Protein AF-A0A6N2KER1-F1 (afdb_monomer_lite)

Secondary structure (DSSP, 8-state):
---HHHHHHHHHHHHHGGG-SS----------SS-EEEETTEEEEEE-SS-------TTS-SS-TTEEEEEE-TTS-EEEEE-SSS--EEEEES-STTSTTGGG---BTTTSPPPHHHHHHHHTT--SBHHHHHT-TTTSBS--HHHHHHHHHHTT--TTSBGGG--HHHHHHHHHHHHHHHHHHHHTTT-GGGS-TTSGGGGTT--SS-EEETTEEEEEEEETTEEEEEEE--

Radius of gyration: 19.75 Å; chains: 1; bounding box: 41×44×58 Å

Foldseek 3Di:
DPDCVVVVVQAPAVLVCLVWLADDHDHDDDFARWRWDDDPQFIKTKADPDDFDDPDDPPADPPHPQFPDWDADPVRDIDTGGDPPPPMDIDTHRDVCCDPPRVQFDAELAPGNDDLVRQLVLLLPFFFFQLVQQCPRNNYNDQDNQLSQQLCVQLQHFRRPRSSPDDSSSSVSSSVSSHVQVVQSSVNRVPVVSPPPLTCSVVQPVPDDQDDHPRFTWDWDADPNDIHTGGTDD

Structure (mmCIF, N/CA/C/O backbone):
data_AF-A0A6N2KER1-F1
#
_entry.id   AF-A0A6N2KER1-F1
#
loop_
_atom_site.group_PDB
_atom_site.id
_atom_site.type_symbol
_atom_site.label_atom_id
_atom_site.label_alt_id
_atom_site.label_comp_id
_atom_site.label_asym_id
_atom_site.label_entity_id
_atom_site.label_seq_id
_atom_site.pdbx_PDB_ins_code
_atom_site.Cartn_x
_atom_site.Cartn_y
_atom_site.Cartn_z
_atom_site.occupancy
_atom_site.B_iso_or_equiv
_atom_site.auth_seq_id
_atom_site.auth_comp_id
_atom_site.auth_asym_id
_atom_site.auth_atom_id
_atom_site.pdbx_PDB_model_num
ATOM 1 N N . MET A 1 1 ? -15.546 -6.253 -38.810 1.00 29.23 1 MET A N 1
ATOM 2 C CA . MET A 1 1 ? -14.815 -7.358 -38.153 1.00 29.23 1 MET A CA 1
ATOM 3 C C . MET A 1 1 ? -13.568 -6.758 -37.537 1.00 29.23 1 MET A C 1
ATOM 5 O O . MET A 1 1 ? -12.502 -6.786 -38.132 1.00 29.23 1 MET A O 1
ATOM 9 N N . GLU A 1 2 ? -13.752 -6.094 -36.401 1.00 28.06 2 GLU A N 1
ATOM 10 C CA . GLU A 1 2 ? -12.662 -5.500 -35.629 1.00 28.06 2 GLU A CA 1
ATOM 11 C C . GLU A 1 2 ? -11.900 -6.643 -34.961 1.00 28.06 2 GLU A C 1
ATOM 13 O O . GLU A 1 2 ? -12.484 -7.515 -34.316 1.00 28.06 2 GLU A O 1
ATOM 18 N N . SER A 1 3 ? -10.610 -6.719 -35.261 1.00 28.12 3 SER A N 1
ATOM 19 C CA . SER A 1 3 ? -9.774 -7.879 -35.007 1.00 28.12 3 SER A CA 1
ATOM 20 C C . SER A 1 3 ? -9.573 -8.098 -33.508 1.00 28.12 3 SER A C 1
ATOM 22 O O . SER A 1 3 ? -9.348 -7.163 -32.743 1.00 28.12 3 SER A O 1
ATOM 24 N N . LEU A 1 4 ? -9.583 -9.370 -33.102 1.00 28.52 4 LEU A N 1
ATOM 25 C CA . LEU A 1 4 ? -9.190 -9.872 -31.778 1.00 28.52 4 LEU A CA 1
ATOM 26 C C . LEU A 1 4 ? -7.898 -9.237 -31.230 1.00 28.52 4 LEU A C 1
ATOM 28 O O . LEU A 1 4 ? -7.723 -9.189 -30.020 1.00 28.52 4 LEU A O 1
ATOM 32 N N . LEU A 1 5 ? -7.043 -8.690 -32.100 1.00 27.88 5 LEU A N 1
ATOM 33 C CA . LEU A 1 5 ? -5.874 -7.874 -31.777 1.00 27.88 5 LEU A 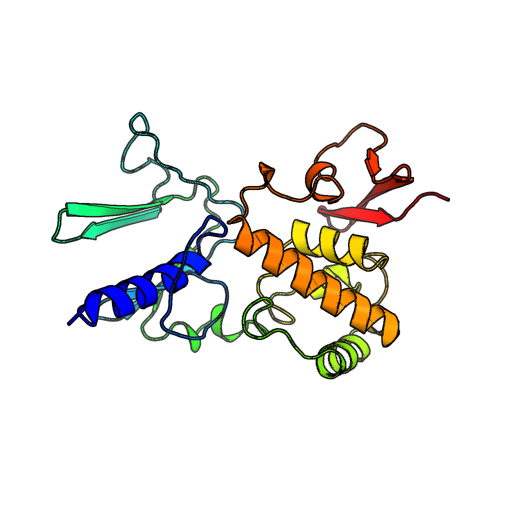CA 1
ATOM 34 C C . LEU A 1 5 ? -6.195 -6.603 -30.981 1.00 27.88 5 LEU A C 1
ATOM 36 O O . LEU A 1 5 ? -5.434 -6.311 -30.078 1.00 27.88 5 LEU A O 1
ATOM 40 N N . LEU A 1 6 ? -7.307 -5.898 -31.219 1.00 28.64 6 LEU A N 1
ATOM 41 C CA . LEU A 1 6 ? -7.716 -4.699 -30.458 1.00 28.64 6 LEU A CA 1
ATOM 42 C C . LEU A 1 6 ? -8.293 -5.047 -29.075 1.00 28.64 6 LEU A C 1
ATOM 44 O O . LEU A 1 6 ? -8.131 -4.295 -28.113 1.00 28.64 6 LEU A O 1
ATOM 48 N N . ILE A 1 7 ? -8.919 -6.222 -28.959 1.00 30.88 7 ILE A N 1
ATOM 49 C CA . ILE A 1 7 ? -9.412 -6.775 -27.690 1.00 30.88 7 ILE A CA 1
ATOM 50 C C . ILE A 1 7 ? -8.248 -7.348 -26.874 1.00 30.88 7 ILE A C 1
ATOM 52 O O . ILE A 1 7 ? -8.236 -7.155 -25.663 1.00 30.88 7 ILE A O 1
ATOM 56 N N . LEU A 1 8 ? -7.251 -7.958 -27.528 1.00 29.14 8 LEU A N 1
ATOM 57 C CA . LEU A 1 8 ? -5.976 -8.409 -26.953 1.00 29.14 8 LEU A CA 1
ATOM 58 C C . LEU A 1 8 ? -5.026 -7.254 -26.615 1.00 29.14 8 LEU A C 1
ATOM 60 O O . LEU A 1 8 ? -4.296 -7.375 -25.646 1.00 29.14 8 LEU A O 1
ATOM 64 N N . TRP A 1 9 ? -5.063 -6.132 -27.342 1.00 29.55 9 TRP A N 1
ATOM 65 C CA . TRP A 1 9 ? -4.283 -4.920 -27.042 1.00 29.55 9 TRP A CA 1
ATOM 66 C C . TRP A 1 9 ? -4.832 -4.183 -25.840 1.00 29.55 9 TRP A C 1
ATOM 68 O O . TRP A 1 9 ? -4.082 -3.823 -24.935 1.00 29.55 9 TRP A O 1
ATOM 78 N N . ARG A 1 10 ? -6.169 -4.063 -25.796 1.00 31.11 10 ARG A N 1
ATOM 79 C CA . ARG A 1 10 ? -6.867 -3.801 -24.554 1.00 31.11 10 ARG A CA 1
ATOM 80 C C . ARG A 1 10 ? -6.351 -4.820 -23.565 1.00 31.11 10 ARG A C 1
ATOM 82 O O . ARG A 1 10 ? -5.640 -4.396 -22.697 1.00 31.11 10 ARG A O 1
ATOM 89 N N . HIS A 1 11 ? -6.535 -6.119 -23.727 1.00 31.25 11 HIS A N 1
ATOM 90 C CA . HIS A 1 11 ? -6.067 -7.159 -22.807 1.00 31.25 11 HIS A CA 1
ATOM 91 C C . HIS A 1 11 ? -4.539 -7.381 -22.643 1.00 31.25 11 HIS A C 1
ATOM 93 O O . HIS A 1 11 ? -4.212 -8.392 -22.049 1.00 31.25 11 HIS A O 1
ATOM 99 N N . LEU A 1 12 ? -3.620 -6.496 -23.063 1.00 29.84 12 LEU A N 1
ATOM 100 C CA . LEU A 1 12 ? -2.200 -6.531 -22.648 1.00 29.84 12 LEU A CA 1
ATOM 101 C C . LEU A 1 12 ? -1.745 -5.304 -21.819 1.00 29.84 12 LEU A C 1
ATOM 103 O O . LEU A 1 12 ? -0.842 -5.418 -20.986 1.00 29.84 12 LEU A O 1
ATOM 107 N N . LEU A 1 13 ? -2.380 -4.138 -21.986 1.00 29.08 13 LEU A N 1
ATOM 108 C CA . LEU A 1 13 ? -2.013 -2.883 -21.309 1.00 29.08 13 LEU A CA 1
ATOM 109 C C . LEU A 1 13 ? -2.254 -2.836 -19.771 1.00 29.08 13 LEU A C 1
ATOM 111 O O . LEU A 1 13 ? -1.454 -2.255 -19.056 1.00 29.08 13 LEU A O 1
ATOM 115 N N . ALA A 1 14 ? -3.258 -3.509 -19.193 1.00 28.70 14 ALA A N 1
ATOM 116 C CA . ALA A 1 14 ? -3.512 -3.551 -17.733 1.00 28.70 14 ALA A CA 1
ATOM 117 C C . ALA A 1 14 ? -2.682 -4.601 -17.024 1.00 28.70 14 ALA A C 1
ATOM 119 O O . ALA A 1 14 ? -2.693 -4.653 -15.799 1.00 28.70 14 ALA A O 1
ATOM 120 N N . LYS A 1 15 ? -1.958 -5.426 -17.773 1.00 28.83 15 LYS A N 1
ATOM 121 C CA . LYS A 1 15 ? -0.913 -6.254 -17.191 1.00 28.83 15 LYS A CA 1
ATOM 122 C C . LYS A 1 15 ? 0.402 -5.507 -17.029 1.00 28.83 15 LYS A C 1
ATOM 124 O O . LYS A 1 15 ? 1.101 -5.732 -16.049 1.00 28.83 15 LYS A O 1
ATOM 129 N N . LEU A 1 16 ? 0.703 -4.588 -17.943 1.00 29.53 16 LEU A N 1
ATOM 130 C CA . LEU A 1 16 ? 1.802 -3.630 -17.793 1.00 29.53 16 LEU A CA 1
ATOM 131 C C . LEU A 1 16 ? 1.485 -2.539 -16.752 1.00 29.53 16 LEU A C 1
ATOM 133 O O . LEU A 1 16 ? 2.390 -2.041 -16.087 1.00 29.53 16 LEU A O 1
ATOM 137 N N . LEU A 1 17 ? 0.200 -2.266 -16.518 1.00 29.86 17 LEU A N 1
ATOM 138 C CA . LEU A 1 17 ? -0.308 -1.281 -15.556 1.00 29.86 17 LEU A CA 1
ATOM 139 C C . LEU A 1 17 ? -0.032 -1.598 -14.075 1.00 29.86 17 LEU A C 1
ATOM 141 O O . LEU A 1 17 ? -0.156 -0.721 -13.233 1.00 29.86 17 LEU A O 1
ATOM 145 N N . TYR A 1 18 ? 0.402 -2.809 -13.716 1.00 29.30 18 TYR A N 1
ATOM 146 C CA . TYR A 1 18 ? 0.751 -3.101 -12.317 1.00 29.30 18 TYR A CA 1
ATOM 147 C C . TYR A 1 18 ? 2.118 -2.493 -11.902 1.00 29.30 18 TYR A C 1
ATOM 149 O O . TYR A 1 18 ? 2.433 -2.356 -10.723 1.00 29.30 18 TYR A O 1
ATOM 157 N N . LEU A 1 19 ? 2.923 -2.038 -12.869 1.00 29.38 19 LEU A N 1
ATOM 158 C CA . LEU A 1 19 ? 4.104 -1.189 -12.632 1.00 29.38 19 LEU A CA 1
ATOM 159 C C . LEU A 1 19 ? 3.806 0.302 -12.557 1.00 29.38 19 LEU A C 1
ATOM 161 O O . LEU A 1 19 ? 4.651 1.084 -12.128 1.00 29.38 19 LEU A O 1
ATOM 165 N N . LEU A 1 20 ? 2.627 0.668 -13.032 1.00 28.38 20 LEU A N 1
ATOM 166 C CA . LEU A 1 20 ? 2.216 2.011 -13.355 1.00 28.38 20 LEU A CA 1
ATOM 167 C C . LEU A 1 20 ? 0.824 2.202 -12.751 1.00 28.38 20 LEU A C 1
ATOM 169 O O . LEU A 1 20 ? -0.200 2.218 -13.427 1.00 28.38 20 LEU A O 1
ATOM 173 N N . ILE A 1 21 ? 0.818 2.511 -11.458 1.00 28.59 21 ILE A N 1
ATOM 174 C CA . ILE A 1 21 ? 0.109 3.732 -11.085 1.00 28.59 21 ILE A CA 1
ATOM 175 C C . ILE A 1 21 ? 0.948 4.889 -11.713 1.00 28.59 21 ILE A C 1
ATOM 177 O O . ILE A 1 21 ? 1.872 5.354 -11.060 1.00 28.59 21 ILE A O 1
ATOM 181 N N . GLU A 1 22 ? 1.094 4.922 -13.054 1.00 28.02 22 GLU A N 1
ATOM 182 C CA . GLU A 1 22 ? 0.574 5.868 -14.066 1.00 28.02 22 GLU A CA 1
ATOM 183 C C . GLU A 1 22 ? 0.000 5.224 -15.351 1.00 28.02 22 GLU A C 1
ATOM 185 O O . GLU A 1 22 ? 0.681 4.966 -16.328 1.00 28.02 22 GLU A O 1
ATOM 190 N N . ARG A 1 23 ? -1.329 5.041 -15.315 1.00 24.77 23 ARG A N 1
ATOM 191 C CA . ARG A 1 23 ? -2.347 5.200 -16.378 1.00 24.77 23 ARG A CA 1
ATOM 192 C C . ARG A 1 23 ? -2.400 4.239 -17.603 1.00 24.77 23 ARG A C 1
ATOM 194 O O . ARG A 1 23 ? -1.581 4.263 -18.508 1.00 24.77 23 ARG A O 1
ATOM 201 N N . GLU A 1 24 ? -3.563 3.559 -17.652 1.00 25.75 24 GLU A N 1
ATOM 202 C CA . GLU A 1 24 ? -4.354 2.922 -18.741 1.00 25.75 24 GLU A CA 1
ATOM 203 C C . GLU A 1 24 ? -4.171 1.440 -19.219 1.00 25.75 24 GLU A C 1
ATOM 205 O O . GLU A 1 24 ? -3.091 0.888 -19.362 1.00 25.75 24 GLU A O 1
ATOM 210 N N . ARG A 1 25 ? -5.338 0.778 -19.418 1.00 28.16 25 ARG A N 1
ATOM 211 C CA . ARG A 1 25 ? -5.707 -0.671 -19.320 1.00 28.16 25 ARG A CA 1
ATOM 212 C C . ARG A 1 25 ? -5.536 -1.523 -20.594 1.00 28.16 25 ARG A C 1
ATOM 214 O O . ARG A 1 25 ? -5.600 -0.964 -21.678 1.00 28.16 25 ARG A O 1
ATOM 221 N N . THR A 1 26 ? -5.476 -2.875 -20.628 1.00 30.41 26 THR A N 1
ATOM 222 C CA . THR A 1 26 ? -6.206 -4.041 -19.990 1.00 30.41 26 THR A CA 1
ATOM 223 C C . THR A 1 26 ? -5.392 -5.408 -19.953 1.00 30.41 26 THR A C 1
ATOM 225 O O . THR A 1 26 ? -4.404 -5.548 -20.629 1.00 30.41 26 THR A O 1
ATOM 228 N N . CYS A 1 27 ? -5.771 -6.386 -19.112 1.00 26.95 27 CYS A N 1
ATOM 229 C CA . CYS A 1 27 ? -5.618 -7.872 -18.999 1.00 26.95 27 CYS A CA 1
ATOM 230 C C . CYS A 1 27 ? -4.363 -8.808 -19.010 1.00 26.95 27 CYS A C 1
ATOM 232 O O . CYS A 1 27 ? -3.350 -8.621 -19.662 1.00 26.95 27 CYS A O 1
ATOM 234 N N . GLY A 1 28 ? -4.531 -9.933 -18.277 1.00 26.50 28 GLY A N 1
ATOM 235 C CA . GLY A 1 28 ? -4.140 -11.279 -18.718 1.00 26.50 28 GLY A CA 1
ATOM 236 C C . GLY A 1 28 ? -3.509 -12.274 -17.720 1.00 26.50 28 GLY A C 1
ATOM 237 O O . GLY A 1 28 ? -2.938 -13.239 -18.212 1.00 26.50 28 GLY A O 1
ATOM 238 N N . SER A 1 29 ? -3.468 -12.070 -16.392 1.00 30.28 29 SER A N 1
ATOM 239 C CA . SER A 1 29 ? -3.225 -13.117 -15.352 1.00 30.28 29 SER A CA 1
ATOM 240 C C . SER A 1 29 ? -3.276 -12.525 -13.942 1.00 30.28 29 SER A C 1
ATOM 242 O O . SER A 1 29 ? -2.604 -11.538 -13.657 1.00 30.28 29 SER A O 1
ATOM 244 N N . ASN A 1 30 ? -4.059 -13.175 -13.084 1.00 32.06 30 ASN A N 1
ATOM 245 C CA . ASN A 1 30 ? -4.306 -12.838 -11.686 1.00 32.06 30 ASN A CA 1
ATOM 246 C C . ASN A 1 30 ? -3.114 -13.216 -10.799 1.00 32.06 30 ASN A C 1
ATOM 248 O O . ASN A 1 30 ? -3.028 -14.360 -10.359 1.00 32.06 30 ASN A O 1
ATOM 252 N N . SER A 1 31 ? -2.198 -12.286 -10.539 1.00 32.78 31 SER A N 1
ATOM 253 C CA . SER A 1 31 ? -1.228 -12.458 -9.451 1.00 32.78 31 SER A CA 1
ATOM 254 C C . SER A 1 31 ? -0.578 -11.128 -9.070 1.00 32.78 31 SER A C 1
ATOM 256 O O . SER A 1 31 ? 0.128 -10.580 -9.911 1.00 32.78 31 SER A O 1
ATOM 258 N N . THR A 1 32 ? -0.818 -10.695 -7.820 1.00 35.44 32 THR A N 1
ATOM 259 C CA . THR A 1 32 ? 0.011 -9.919 -6.850 1.00 35.44 32 THR A CA 1
ATOM 260 C C . THR A 1 32 ? 0.955 -8.794 -7.328 1.00 35.44 32 THR A C 1
ATOM 262 O O . THR A 1 32 ? 1.498 -8.858 -8.424 1.00 35.44 32 THR A O 1
ATOM 265 N N . PRO A 1 33 ? 1.291 -7.799 -6.475 1.00 46.47 33 PRO A N 1
ATOM 266 C CA . PRO A 1 33 ? 1.731 -6.465 -6.894 1.00 46.47 33 PRO A CA 1
ATOM 267 C C . PRO A 1 33 ? 3.192 -6.312 -7.344 1.00 46.47 33 PRO A C 1
ATOM 269 O O . PRO A 1 33 ? 3.908 -5.391 -6.936 1.00 46.47 33 PRO A O 1
ATOM 272 N N . HIS A 1 34 ? 3.660 -7.206 -8.208 1.00 46.00 34 HIS A N 1
ATOM 273 C CA . HIS A 1 34 ? 4.960 -7.117 -8.847 1.00 46.00 34 HIS A CA 1
ATOM 274 C C . HIS A 1 34 ? 4.806 -7.252 -10.361 1.00 46.00 34 HIS A C 1
ATOM 276 O O . HIS A 1 34 ? 4.232 -8.235 -10.835 1.00 46.00 34 HIS A O 1
ATOM 282 N N . PRO A 1 35 ? 5.345 -6.316 -11.152 1.00 51.47 35 PRO A N 1
ATOM 283 C CA . PRO A 1 35 ? 5.401 -6.512 -12.593 1.00 51.47 35 PRO A CA 1
ATOM 284 C C . PRO A 1 35 ? 6.127 -7.781 -12.987 1.00 51.47 35 PRO A C 1
ATOM 286 O O . PRO A 1 35 ? 7.235 -8.074 -12.519 1.00 51.47 35 PRO A O 1
ATOM 289 N N . SER A 1 36 ? 5.528 -8.477 -13.941 1.00 43.62 36 SER A N 1
ATOM 290 C CA . SER A 1 36 ? 6.144 -9.614 -14.591 1.00 43.62 36 SER A CA 1
ATOM 291 C C . SER A 1 36 ? 6.009 -9.513 -16.108 1.00 43.62 36 SER A C 1
ATOM 293 O O . SER A 1 36 ? 4.959 -9.146 -16.633 1.00 43.62 36 SER A O 1
ATOM 295 N N . LEU A 1 37 ? 7.091 -9.830 -16.816 1.00 45.81 37 LEU A N 1
ATOM 296 C CA . LEU A 1 37 ? 7.131 -9.978 -18.270 1.00 45.81 37 LEU A CA 1
ATOM 297 C C . LEU A 1 37 ? 7.303 -11.461 -18.597 1.00 45.81 37 LEU A C 1
ATOM 299 O O . LEU A 1 37 ? 8.134 -12.133 -17.989 1.00 45.81 37 LEU A O 1
ATOM 303 N N . ARG A 1 38 ? 6.537 -11.978 -19.558 1.00 35.00 38 ARG A N 1
ATOM 304 C CA . ARG A 1 38 ? 6.656 -13.367 -20.020 1.00 35.00 38 ARG A CA 1
ATOM 305 C C . ARG A 1 38 ? 7.482 -13.423 -21.300 1.00 35.00 38 ARG A C 1
ATOM 307 O O . ARG A 1 38 ? 7.132 -12.779 -22.282 1.00 35.00 38 ARG A O 1
ATOM 314 N N . PHE A 1 39 ? 8.516 -14.249 -21.296 1.00 42.59 39 PHE A N 1
ATOM 315 C CA . PHE A 1 39 ? 9.318 -14.621 -22.456 1.00 42.59 39 PHE A CA 1
ATOM 316 C C . PHE A 1 39 ? 8.990 -16.058 -22.884 1.00 42.59 39 PHE A C 1
ATOM 318 O O . PHE A 1 39 ? 8.376 -16.823 -22.135 1.00 42.59 39 PHE A O 1
ATOM 325 N N . SER A 1 40 ? 9.418 -16.448 -24.087 1.00 29.48 40 SER A N 1
ATOM 326 C CA . SER A 1 40 ? 9.230 -17.808 -24.618 1.00 29.48 40 SER A CA 1
ATOM 327 C C . SER A 1 40 ? 9.835 -18.900 -23.722 1.00 29.48 40 SER A C 1
ATOM 329 O O . SER A 1 40 ? 9.357 -20.031 -23.744 1.00 29.48 40 SER A O 1
ATOM 331 N N . SER A 1 41 ? 10.832 -18.557 -22.900 1.00 33.38 41 SER A N 1
ATOM 332 C CA . SER A 1 41 ? 11.574 -19.470 -22.024 1.00 33.38 41 SER A CA 1
ATOM 333 C C . SER A 1 41 ? 11.394 -19.222 -20.516 1.00 33.38 41 SER A C 1
ATOM 335 O O . SER A 1 41 ? 12.103 -19.839 -19.726 1.00 33.38 41 SER A O 1
ATOM 337 N N . GLY A 1 42 ? 10.502 -18.320 -20.081 1.00 31.56 42 GLY A N 1
ATOM 338 C CA . GLY A 1 42 ? 10.292 -18.039 -18.649 1.00 31.56 42 GLY A CA 1
ATOM 339 C C . GLY A 1 42 ? 9.683 -16.667 -18.353 1.00 31.56 42 GLY A C 1
ATOM 340 O O . GLY A 1 42 ? 9.247 -15.966 -19.261 1.00 31.56 42 GLY A O 1
ATOM 341 N N . TRP A 1 43 ? 9.654 -16.262 -17.083 1.00 34.22 43 TRP A N 1
ATOM 342 C CA . TRP A 1 43 ? 9.140 -14.963 -16.639 1.00 34.22 43 TRP A CA 1
ATOM 343 C C . TRP A 1 43 ? 10.236 -14.105 -16.011 1.00 34.22 43 TRP A C 1
ATOM 345 O O . TRP A 1 43 ? 11.003 -14.562 -15.168 1.00 34.22 43 TRP A O 1
ATOM 355 N N . LEU A 1 44 ? 10.274 -12.826 -16.356 1.00 38.53 44 LEU A N 1
ATOM 356 C CA . LEU A 1 44 ? 11.046 -11.821 -15.641 1.00 38.53 44 LEU A CA 1
ATOM 357 C C . LEU A 1 44 ? 10.139 -11.124 -14.637 1.00 38.53 44 LEU A C 1
ATOM 359 O O . LEU A 1 44 ? 9.086 -10.633 -15.022 1.00 38.53 44 LEU A O 1
ATOM 363 N N . VAL A 1 45 ? 10.561 -11.025 -13.383 1.00 44.94 45 VAL A N 1
ATOM 364 C CA . VAL A 1 45 ? 9.855 -10.266 -12.346 1.00 44.94 45 VAL A CA 1
ATOM 365 C C . VAL A 1 45 ? 10.737 -9.151 -11.818 1.00 44.94 45 VAL A C 1
ATOM 367 O O . VAL A 1 45 ? 11.910 -9.372 -11.490 1.00 44.94 45 VAL A O 1
ATOM 370 N N . LEU A 1 46 ? 10.155 -7.957 -11.708 1.00 45.91 46 LEU A N 1
ATOM 371 C CA . LEU A 1 46 ? 10.813 -6.787 -11.138 1.00 45.91 46 LEU A CA 1
ATOM 372 C C . LEU A 1 46 ? 10.243 -6.529 -9.740 1.00 45.91 46 LEU A C 1
ATOM 374 O O . LEU A 1 46 ? 9.051 -6.302 -9.559 1.00 45.91 46 LEU A O 1
ATOM 378 N N . TYR A 1 47 ? 11.114 -6.556 -8.737 1.00 47.84 47 TYR A N 1
ATOM 379 C CA . TYR A 1 47 ? 10.777 -6.240 -7.353 1.00 47.84 47 TYR A CA 1
ATOM 380 C C . TYR A 1 47 ? 11.204 -4.816 -7.044 1.00 47.84 47 TYR A C 1
ATOM 382 O O . TYR A 1 47 ? 12.390 -4.503 -7.150 1.00 47.84 47 TYR A O 1
ATOM 390 N N . ILE A 1 48 ? 10.269 -3.979 -6.601 1.00 47.66 48 ILE A N 1
ATOM 391 C CA . ILE A 1 48 ? 10.520 -2.575 -6.265 1.00 47.66 48 ILE A CA 1
ATOM 392 C C . ILE A 1 48 ? 10.253 -2.378 -4.777 1.00 47.66 48 ILE A C 1
ATOM 394 O O . ILE A 1 48 ? 9.175 -2.691 -4.285 1.00 47.66 48 ILE A O 1
ATOM 398 N N . SER A 1 49 ? 11.239 -1.867 -4.041 1.00 36.38 49 SER A N 1
ATOM 399 C CA . SER A 1 49 ? 11.122 -1.644 -2.592 1.00 36.38 49 SER A CA 1
ATOM 400 C C . SER A 1 49 ? 10.991 -0.165 -2.201 1.00 36.38 49 SER A C 1
ATOM 402 O O . SER A 1 49 ? 10.715 0.125 -1.035 1.00 36.38 49 SER A O 1
ATOM 404 N N . ARG A 1 50 ? 11.167 0.773 -3.151 1.00 35.41 50 ARG A N 1
ATOM 405 C CA . ARG A 1 50 ? 10.920 2.228 -3.041 1.00 35.41 50 ARG A CA 1
ATOM 406 C C . ARG A 1 50 ? 11.008 2.897 -4.422 1.00 35.41 50 ARG A C 1
ATOM 408 O O . ARG A 1 50 ? 11.733 2.381 -5.261 1.00 35.41 50 ARG A O 1
ATOM 415 N N . GLU A 1 51 ? 10.287 4.016 -4.578 1.00 33.81 51 GLU A N 1
ATOM 416 C CA . GLU A 1 51 ? 10.139 4.895 -5.763 1.00 33.81 51 GLU A CA 1
ATOM 417 C C . GLU A 1 51 ? 11.128 4.692 -6.910 1.00 33.81 51 GLU A C 1
ATOM 419 O O . GLU A 1 51 ? 12.348 4.763 -6.733 1.00 33.81 51 GLU A O 1
ATOM 424 N N . LEU A 1 52 ? 10.556 4.539 -8.103 1.00 35.94 52 LEU A N 1
ATOM 425 C CA . LEU A 1 52 ? 11.275 4.327 -9.342 1.00 35.94 52 LEU A CA 1
ATOM 426 C C . LEU A 1 52 ? 10.487 4.999 -10.474 1.00 35.94 52 LEU A C 1
ATOM 428 O O . LEU A 1 52 ? 9.641 4.389 -11.111 1.00 35.94 52 LEU A O 1
ATOM 432 N N . LEU A 1 53 ? 10.729 6.298 -10.652 1.00 36.09 53 LEU A N 1
ATOM 433 C CA . LEU A 1 53 ? 10.256 7.077 -11.795 1.00 36.09 53 LEU A CA 1
ATOM 434 C C . LEU A 1 53 ? 11.340 7.049 -12.871 1.00 36.09 53 LEU A C 1
ATOM 436 O O . LEU A 1 53 ? 12.482 7.444 -12.616 1.00 36.09 53 LEU A O 1
ATOM 440 N N . SER A 1 54 ? 10.970 6.625 -14.073 1.00 36.56 54 SER A N 1
ATOM 441 C CA . SER A 1 54 ? 11.727 6.940 -15.279 1.00 36.56 54 SER A CA 1
ATOM 442 C C . SER A 1 54 ? 10.738 7.200 -16.409 1.00 36.56 54 SER A C 1
ATOM 444 O O . SER A 1 54 ? 10.523 6.355 -17.267 1.00 36.56 54 SER A O 1
ATOM 446 N N . ALA A 1 55 ? 10.126 8.385 -16.391 1.00 43.22 55 ALA A N 1
ATOM 447 C CA . ALA A 1 55 ? 9.760 9.026 -17.643 1.00 43.22 55 ALA A CA 1
ATOM 448 C C . ALA A 1 55 ? 11.078 9.334 -18.367 1.00 43.22 55 ALA A C 1
ATOM 450 O O . ALA A 1 55 ? 11.994 9.896 -17.762 1.00 43.22 55 ALA A O 1
ATOM 451 N N . VAL A 1 56 ? 11.218 8.870 -19.603 1.00 44.25 56 VAL A N 1
ATOM 452 C CA . VAL A 1 56 ? 12.356 9.222 -20.454 1.00 44.25 56 VAL A CA 1
ATOM 453 C C . VAL A 1 56 ? 11.972 10.527 -21.124 1.00 44.25 56 VAL A C 1
ATOM 455 O O . VAL A 1 56 ? 11.011 10.551 -21.889 1.00 44.25 56 VAL A O 1
ATOM 458 N N . ASN A 1 57 ? 12.663 11.618 -20.810 1.00 53.19 57 ASN A N 1
ATOM 459 C CA . ASN A 1 57 ? 12.588 12.795 -21.666 1.00 53.19 57 ASN A CA 1
ATOM 460 C C . ASN A 1 57 ? 13.486 12.547 -22.882 1.00 53.19 57 ASN A C 1
ATOM 462 O O . ASN A 1 57 ? 14.533 11.921 -22.740 1.00 53.19 57 ASN A O 1
ATOM 466 N N . ASP A 1 58 ? 13.143 13.093 -24.050 1.00 56.12 58 ASP A N 1
ATOM 467 C CA . ASP A 1 58 ? 13.956 12.945 -25.274 1.00 56.12 58 ASP A CA 1
ATOM 468 C C . ASP A 1 58 ? 15.412 13.432 -25.105 1.00 56.12 58 ASP A C 1
ATOM 470 O O . ASP A 1 58 ? 16.299 13.067 -25.872 1.00 56.12 58 ASP A O 1
ATOM 474 N N . SER A 1 59 ? 15.670 14.268 -24.095 1.00 61.34 59 SER A N 1
ATOM 475 C CA . SER A 1 59 ? 16.997 14.775 -23.737 1.00 61.34 59 SER A CA 1
ATOM 476 C C . SER A 1 59 ? 17.781 13.894 -22.757 1.00 61.34 59 SER A C 1
ATOM 478 O O . SER A 1 59 ? 18.930 14.214 -22.447 1.00 61.34 59 SER A O 1
ATOM 480 N N . ASP A 1 60 ? 17.165 12.854 -22.197 1.00 69.69 60 ASP A N 1
ATOM 481 C CA . ASP A 1 60 ? 17.801 11.996 -21.203 1.00 69.69 60 ASP A CA 1
ATOM 482 C C . ASP A 1 60 ? 18.738 10.976 -21.865 1.00 69.69 60 ASP A C 1
ATOM 484 O O . ASP A 1 60 ? 18.473 10.437 -22.936 1.00 69.69 60 ASP A O 1
ATOM 488 N N . GLU A 1 61 ? 19.857 10.687 -21.197 1.00 77.44 61 GLU A N 1
ATOM 489 C CA . GLU A 1 61 ? 20.789 9.634 -21.609 1.00 77.44 61 GLU A CA 1
ATOM 490 C C . GLU A 1 61 ? 20.055 8.284 -21.701 1.00 77.44 61 GLU A C 1
ATOM 492 O O . GLU A 1 61 ? 19.488 7.812 -20.705 1.00 77.44 61 GLU A O 1
ATOM 497 N N . TRP A 1 62 ? 20.087 7.657 -22.883 1.00 79.25 62 TRP A N 1
ATOM 498 C CA . TRP A 1 62 ? 19.384 6.408 -23.164 1.00 79.25 62 TRP A CA 1
ATOM 499 C C . TRP A 1 62 ? 20.313 5.315 -23.735 1.00 79.25 62 TRP A C 1
ATOM 501 O O . TRP A 1 62 ? 20.983 5.555 -24.740 1.00 79.25 62 TRP A O 1
ATOM 511 N N . PRO A 1 63 ? 20.344 4.109 -23.129 1.00 80.94 63 PRO A N 1
ATOM 512 C CA . PRO A 1 63 ? 19.726 3.761 -21.850 1.00 80.94 63 PRO A CA 1
ATOM 513 C C . PRO A 1 63 ? 20.363 4.532 -20.687 1.00 80.94 63 PRO A C 1
ATOM 515 O O . PRO A 1 63 ? 21.563 4.785 -20.673 1.00 80.94 63 PRO A O 1
ATOM 518 N N . SER A 1 64 ? 19.571 4.854 -19.662 1.00 82.75 64 SER A N 1
ATOM 519 C CA . SER A 1 64 ? 20.087 5.549 -18.478 1.00 82.75 64 SER A CA 1
ATOM 520 C C . SER A 1 64 ? 21.255 4.794 -17.834 1.00 82.75 64 SER A C 1
ATOM 522 O O . SER A 1 64 ? 21.169 3.581 -17.634 1.00 82.75 64 SER A O 1
ATOM 524 N N . LYS A 1 65 ? 22.273 5.509 -17.333 1.00 84.19 65 LYS A N 1
ATOM 525 C CA . LYS A 1 65 ? 23.329 4.939 -16.465 1.00 84.19 65 LYS A CA 1
ATOM 526 C C . LYS A 1 65 ? 22.804 4.210 -15.219 1.00 84.19 65 LYS A C 1
ATOM 528 O O . LYS A 1 65 ? 23.527 3.460 -14.562 1.00 84.19 65 LYS A O 1
ATOM 533 N N . TYR A 1 66 ? 21.544 4.448 -14.853 1.00 81.38 66 TYR A N 1
ATOM 534 C CA . TYR A 1 66 ? 20.872 3.763 -13.753 1.00 81.38 66 TYR A CA 1
ATOM 535 C C . TYR A 1 66 ? 20.113 2.508 -14.182 1.00 81.38 66 TYR A C 1
ATOM 537 O O . TYR A 1 66 ? 19.578 1.824 -13.304 1.00 81.38 66 TYR A O 1
ATOM 545 N N . SER A 1 67 ? 20.106 2.164 -15.472 1.00 82.44 67 SER A N 1
ATOM 546 C CA . SER A 1 67 ? 19.507 0.933 -15.981 1.00 82.44 67 SER A CA 1
ATOM 547 C C . SER A 1 67 ? 20.036 -0.290 -15.227 1.00 82.44 67 SER A C 1
ATOM 549 O O . SER A 1 67 ? 21.193 -0.363 -14.790 1.00 82.44 67 SER A O 1
ATOM 551 N N . LYS A 1 68 ? 19.121 -1.210 -14.952 1.00 78.12 68 LYS A N 1
ATOM 552 C CA . LYS A 1 68 ? 19.363 -2.501 -14.300 1.00 78.12 68 LYS A CA 1
ATOM 553 C C . LYS A 1 68 ? 18.912 -3.653 -15.181 1.00 78.12 68 LYS A C 1
ATOM 555 O O . LYS A 1 68 ? 19.417 -4.757 -15.025 1.00 78.12 68 LYS A O 1
ATOM 560 N N . PHE A 1 69 ? 17.973 -3.388 -16.080 1.00 76.12 69 PHE A N 1
ATOM 561 C CA . PHE A 1 69 ? 17.512 -4.314 -17.092 1.00 76.12 69 PHE A CA 1
ATOM 562 C C . PHE A 1 69 ? 17.131 -3.506 -18.328 1.00 76.12 69 PHE A C 1
ATOM 564 O O . PHE A 1 69 ? 16.408 -2.521 -18.209 1.00 76.12 69 PHE A O 1
ATOM 571 N N . PHE A 1 70 ? 17.633 -3.915 -19.484 1.00 80.38 70 PHE A N 1
ATOM 572 C CA . PHE A 1 70 ? 17.351 -3.295 -20.768 1.00 80.38 70 PHE A CA 1
ATOM 573 C C . PHE A 1 70 ? 17.063 -4.398 -21.780 1.00 80.38 70 PHE A C 1
ATOM 575 O O . PHE A 1 70 ? 17.783 -5.397 -21.818 1.00 80.38 70 PHE A O 1
ATOM 582 N N . VAL A 1 71 ? 16.016 -4.214 -22.573 1.00 74.62 71 VAL A N 1
ATOM 583 C CA . VAL A 1 71 ? 15.648 -5.090 -23.683 1.00 74.62 71 VAL A CA 1
ATOM 584 C C . VAL A 1 71 ? 15.256 -4.223 -24.868 1.00 74.62 71 VAL A C 1
ATOM 586 O O . VAL A 1 71 ? 14.527 -3.248 -24.713 1.00 74.62 71 VAL A O 1
ATOM 589 N N . GLN A 1 72 ? 15.714 -4.628 -26.044 1.00 78.00 72 GLN A N 1
ATOM 590 C CA . GLN A 1 72 ? 15.232 -4.146 -27.328 1.00 78.00 72 GLN A CA 1
ATOM 591 C C . GLN A 1 72 ? 14.417 -5.274 -27.969 1.00 78.00 72 GLN A C 1
ATOM 593 O O . GLN A 1 72 ? 14.829 -6.435 -27.928 1.00 78.00 72 GLN A O 1
ATOM 598 N N . LEU A 1 73 ? 13.242 -4.939 -28.486 1.00 75.50 73 LEU A N 1
ATOM 599 C CA . LEU A 1 73 ? 12.349 -5.845 -29.196 1.00 75.50 73 LEU A CA 1
ATOM 600 C C . LEU A 1 73 ? 12.677 -5.849 -30.694 1.00 75.50 73 LEU A C 1
ATOM 602 O O . LEU A 1 73 ? 13.324 -4.937 -31.208 1.00 75.50 73 LEU A O 1
ATOM 606 N N . ASP A 1 74 ? 12.199 -6.870 -31.403 1.00 71.44 74 ASP A N 1
ATOM 607 C CA . ASP A 1 74 ? 12.497 -7.072 -32.828 1.00 71.44 74 ASP A CA 1
ATOM 608 C C . ASP A 1 74 ? 11.947 -5.954 -33.736 1.00 71.44 74 ASP A C 1
ATOM 610 O O . ASP A 1 74 ? 12.451 -5.744 -34.838 1.00 71.44 74 ASP A O 1
ATOM 614 N N . ASP A 1 75 ? 10.925 -5.221 -33.283 1.00 72.56 75 ASP A N 1
ATOM 615 C CA . ASP A 1 75 ? 10.346 -4.058 -33.969 1.00 72.56 75 ASP A CA 1
ATOM 616 C C . ASP A 1 75 ? 11.073 -2.736 -33.654 1.00 72.56 75 ASP A C 1
ATOM 618 O O . ASP A 1 75 ? 10.659 -1.671 -34.115 1.00 72.56 75 ASP A O 1
ATOM 622 N N . GLY A 1 76 ? 12.169 -2.802 -32.893 1.00 70.38 76 GLY A N 1
ATOM 623 C CA . GLY A 1 76 ? 12.969 -1.653 -32.482 1.00 70.38 76 GLY A CA 1
ATOM 624 C C . GLY A 1 76 ? 12.455 -0.947 -31.227 1.00 70.38 76 GLY A C 1
ATOM 625 O O . GLY A 1 76 ? 13.061 0.042 -30.817 1.00 70.38 76 GLY A O 1
ATOM 626 N N . LEU A 1 77 ? 11.378 -1.427 -30.592 1.00 70.31 77 LEU A N 1
ATOM 627 C CA . LEU A 1 77 ? 10.915 -0.868 -29.323 1.00 70.31 77 LEU A CA 1
ATOM 628 C C . LEU A 1 77 ? 11.882 -1.227 -28.189 1.00 70.31 77 LEU A C 1
ATOM 630 O O . LEU A 1 77 ? 12.289 -2.376 -28.032 1.00 70.31 77 LEU A O 1
ATOM 634 N N . GLU A 1 78 ? 12.216 -0.251 -27.352 1.00 74.56 78 GLU A N 1
ATOM 635 C CA . GLU A 1 78 ? 13.184 -0.418 -26.270 1.00 74.56 78 GLU A CA 1
ATOM 636 C C . GLU A 1 78 ? 12.534 -0.225 -24.899 1.00 74.56 78 GLU A C 1
ATOM 638 O O . GLU A 1 78 ? 11.740 0.688 -24.678 1.00 74.56 78 GLU A O 1
ATOM 643 N N . LEU A 1 79 ? 12.900 -1.084 -23.950 1.00 72.06 79 LEU A N 1
ATOM 644 C CA . LEU A 1 79 ? 12.438 -1.055 -22.569 1.00 72.06 79 LEU A CA 1
ATOM 645 C C . LEU A 1 79 ? 13.643 -1.046 -21.633 1.00 72.06 79 LEU A C 1
ATOM 647 O O . LEU A 1 79 ? 14.522 -1.901 -21.721 1.00 72.06 79 LEU A O 1
ATOM 651 N N . SER A 1 80 ? 13.654 -0.113 -20.682 1.00 74.25 80 SER A N 1
ATOM 652 C CA . SER A 1 80 ? 14.692 -0.006 -19.657 1.00 74.25 80 SER A CA 1
ATOM 653 C C . SER A 1 80 ? 14.063 0.127 -18.275 1.00 74.25 80 SER A C 1
ATOM 655 O O . SER A 1 80 ? 13.288 1.043 -18.019 1.00 74.25 80 SER A O 1
ATOM 657 N N . PHE A 1 81 ? 14.427 -0.765 -17.360 1.00 72.75 81 PHE A N 1
ATOM 658 C CA . PHE A 1 81 ? 14.118 -0.653 -15.940 1.00 72.75 81 PHE A CA 1
ATOM 659 C C . PHE A 1 81 ? 15.310 -0.021 -15.221 1.00 72.75 81 PHE A C 1
ATOM 661 O O . PHE A 1 81 ? 16.410 -0.585 -15.201 1.00 72.75 81 PHE A O 1
ATOM 668 N N . THR A 1 82 ? 15.111 1.153 -14.624 1.00 70.81 82 THR A N 1
ATOM 669 C CA . THR A 1 82 ? 16.188 1.963 -14.042 1.00 70.81 82 THR A CA 1
ATOM 670 C C . THR A 1 82 ? 16.054 2.039 -12.531 1.00 70.81 82 THR A C 1
ATOM 672 O O . THR A 1 82 ? 15.018 2.402 -12.021 1.00 70.81 82 THR A O 1
ATOM 675 N N . ASP A 1 83 ? 17.105 1.754 -11.767 1.00 72.31 83 ASP A N 1
ATOM 676 C CA . ASP A 1 83 ? 17.064 1.915 -10.309 1.00 72.31 83 ASP A CA 1
ATOM 677 C C . ASP A 1 83 ? 18.266 2.724 -9.829 1.00 72.31 83 ASP A C 1
ATOM 679 O O . ASP A 1 83 ? 19.390 2.217 -9.716 1.00 72.31 83 ASP A O 1
ATOM 683 N N . LYS A 1 84 ? 18.005 3.999 -9.526 1.00 71.56 84 LYS A N 1
ATOM 684 C CA . LYS A 1 84 ? 18.989 4.936 -8.968 1.00 71.56 84 LYS A CA 1
ATOM 685 C C . LYS A 1 84 ? 19.454 4.519 -7.572 1.00 71.56 84 LYS A C 1
ATOM 687 O O . LYS A 1 84 ? 20.616 4.729 -7.230 1.00 71.56 84 LYS A O 1
ATOM 692 N N . ARG A 1 85 ? 18.564 3.940 -6.760 1.00 70.44 85 ARG A N 1
ATOM 693 C CA . ARG A 1 85 ? 18.807 3.650 -5.335 1.00 70.44 85 ARG A CA 1
ATOM 694 C C . ARG A 1 85 ? 19.317 2.232 -5.088 1.00 70.44 85 ARG A C 1
ATOM 696 O O . ARG A 1 85 ? 19.794 1.958 -3.990 1.00 70.44 85 ARG A O 1
ATOM 703 N N . ARG A 1 86 ? 19.276 1.371 -6.108 1.00 73.31 86 ARG A N 1
ATOM 704 C CA . ARG A 1 86 ? 19.768 -0.020 -6.098 1.00 73.31 86 ARG A CA 1
ATOM 705 C C . ARG A 1 86 ? 19.096 -0.883 -5.023 1.00 73.31 86 ARG A C 1
ATOM 707 O O . ARG A 1 86 ? 19.742 -1.739 -4.421 1.00 73.31 86 ARG A O 1
ATOM 714 N N . PHE A 1 87 ? 17.811 -0.649 -4.771 1.00 69.00 87 PHE A N 1
ATOM 715 C CA . PHE A 1 87 ? 17.005 -1.457 -3.854 1.00 69.00 87 PHE A CA 1
ATOM 716 C C . PHE A 1 87 ? 16.045 -2.418 -4.562 1.00 69.00 87 PHE A C 1
ATOM 718 O O . PHE A 1 87 ? 15.448 -3.280 -3.908 1.00 69.00 87 PHE A O 1
ATOM 725 N N . ALA A 1 88 ? 15.874 -2.267 -5.870 1.00 66.94 88 ALA A N 1
ATOM 726 C CA . ALA A 1 88 ? 15.118 -3.180 -6.694 1.00 66.94 88 ALA A CA 1
ATOM 727 C C . ALA A 1 88 ? 15.889 -4.483 -6.921 1.00 66.94 88 ALA A C 1
ATOM 729 O O . ALA A 1 88 ? 17.124 -4.521 -6.927 1.00 66.94 88 ALA A O 1
ATOM 730 N N . LYS A 1 89 ? 15.147 -5.569 -7.132 1.00 69.69 89 LYS A N 1
ATOM 731 C CA . LYS A 1 89 ? 15.704 -6.860 -7.549 1.00 69.69 89 LYS A CA 1
ATOM 732 C C . LYS A 1 89 ? 15.050 -7.268 -8.857 1.00 69.69 89 LYS A C 1
ATOM 734 O O . LYS A 1 89 ? 13.831 -7.271 -8.958 1.00 69.69 89 LYS A O 1
ATOM 739 N N . VAL A 1 90 ? 15.861 -7.655 -9.829 1.00 71.44 90 VAL A N 1
ATOM 740 C CA . VAL A 1 90 ? 15.403 -8.223 -11.099 1.00 71.44 90 VAL A CA 1
ATOM 741 C C . VAL A 1 90 ? 15.687 -9.719 -11.051 1.00 71.44 90 VAL A C 1
ATOM 743 O O . VAL A 1 90 ? 16.813 -10.112 -10.739 1.00 71.44 90 VAL A O 1
ATOM 746 N N . ARG A 1 91 ? 14.675 -10.560 -11.280 1.00 71.00 91 ARG A N 1
ATOM 747 C CA . ARG A 1 91 ? 14.823 -12.024 -11.267 1.00 71.00 91 ARG A CA 1
ATOM 748 C C . ARG A 1 91 ? 14.172 -12.633 -12.498 1.00 71.00 91 ARG A C 1
ATOM 750 O O . ARG A 1 91 ? 13.069 -12.242 -12.858 1.00 71.00 91 ARG A O 1
ATOM 757 N N . LEU A 1 92 ? 14.835 -13.622 -13.085 1.00 76.00 92 LEU A N 1
ATOM 758 C CA . LEU A 1 92 ? 14.260 -14.497 -14.100 1.00 76.00 92 LEU A CA 1
ATOM 759 C C . LEU A 1 92 ? 13.853 -15.807 -13.416 1.00 76.00 92 LEU A C 1
ATOM 761 O O . LEU A 1 92 ? 14.689 -16.446 -12.778 1.00 76.00 92 LEU A O 1
ATOM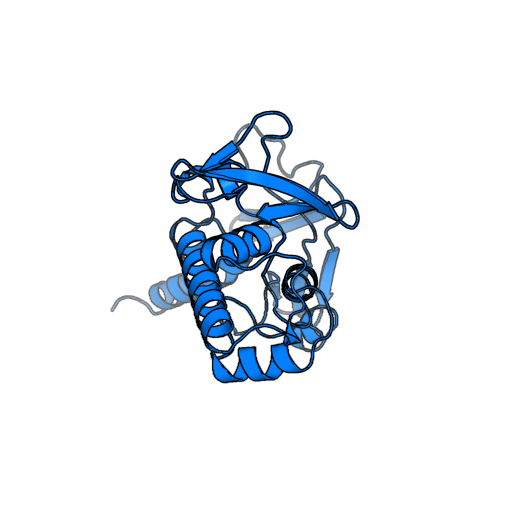 765 N N . LEU A 1 93 ? 12.574 -16.159 -13.485 1.00 71.12 93 LEU A N 1
ATOM 766 C CA . LEU A 1 93 ? 11.969 -17.311 -12.818 1.00 71.12 93 LEU A CA 1
ATOM 767 C C . LEU A 1 93 ? 11.046 -18.036 -13.805 1.00 71.12 93 LEU A C 1
ATOM 769 O O . LEU A 1 93 ? 10.349 -17.401 -14.587 1.00 71.12 93 LEU A O 1
ATOM 773 N N . GLU A 1 94 ? 11.007 -19.365 -13.767 1.00 73.56 94 GLU A N 1
ATOM 774 C CA . GLU A 1 94 ? 10.111 -20.149 -14.637 1.00 73.56 94 GLU A CA 1
ATOM 775 C C . GLU A 1 94 ? 8.638 -20.022 -14.236 1.00 73.56 94 GLU A C 1
ATOM 777 O O . GLU A 1 94 ? 7.761 -19.968 -15.091 1.00 73.56 94 GLU A O 1
ATOM 782 N N . ASP A 1 95 ? 8.378 -19.933 -12.933 1.00 76.00 95 ASP A N 1
ATOM 783 C CA . ASP A 1 95 ? 7.061 -19.684 -12.362 1.00 76.00 95 ASP A CA 1
ATOM 784 C C . ASP A 1 95 ? 7.216 -18.746 -11.159 1.00 76.00 95 ASP A C 1
ATOM 786 O O . ASP A 1 95 ? 7.615 -19.180 -10.076 1.00 76.00 95 ASP A O 1
ATOM 790 N N . PRO A 1 96 ? 6.976 -17.439 -11.333 1.00 72.19 96 PRO A N 1
ATOM 791 C CA . PRO A 1 96 ? 7.136 -16.492 -10.245 1.00 72.19 96 PRO A CA 1
ATOM 792 C C . PRO A 1 96 ? 6.093 -16.640 -9.145 1.00 72.19 96 PRO A C 1
ATOM 794 O O . PRO A 1 96 ? 6.417 -16.377 -7.991 1.00 72.19 96 PRO A O 1
ATOM 797 N N . ALA A 1 97 ? 4.869 -17.061 -9.479 1.00 74.12 97 ALA A N 1
ATOM 798 C CA . ALA A 1 97 ? 3.766 -17.125 -8.524 1.00 74.12 97 ALA A CA 1
ATOM 799 C C . ALA A 1 97 ? 4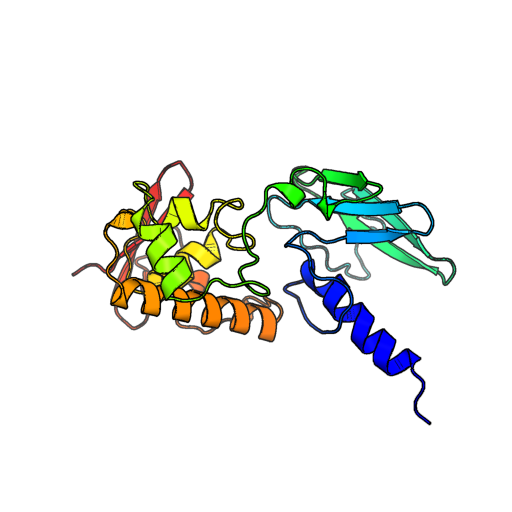.027 -18.156 -7.416 1.00 74.12 97 ALA A C 1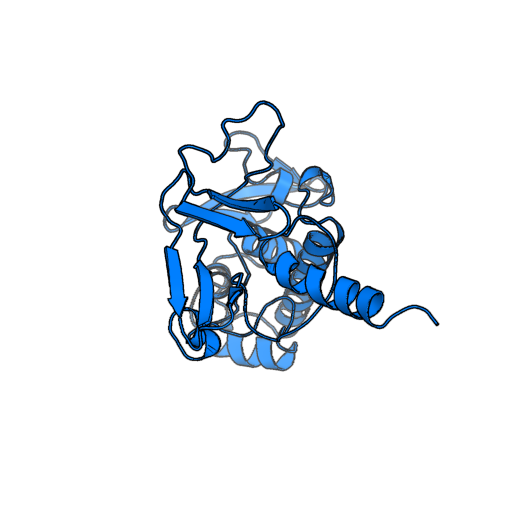
ATOM 801 O O . ALA A 1 97 ? 3.656 -17.943 -6.264 1.00 74.12 97 ALA A O 1
ATOM 802 N N . SER A 1 98 ? 4.732 -19.244 -7.742 1.00 76.94 98 SER A N 1
ATOM 803 C CA . SER A 1 98 ? 5.111 -20.286 -6.780 1.00 76.94 98 SER A CA 1
ATOM 804 C C . SER A 1 98 ? 6.419 -20.021 -6.029 1.00 76.94 98 SER A C 1
ATOM 806 O O . SER A 1 98 ? 6.844 -20.866 -5.234 1.00 76.94 98 SER A O 1
ATOM 808 N N . LYS A 1 99 ? 7.089 -18.882 -6.260 1.00 75.00 99 LYS A N 1
ATOM 809 C CA . LYS A 1 99 ? 8.410 -18.595 -5.680 1.00 75.00 99 LYS A CA 1
ATOM 810 C C . LYS A 1 99 ? 8.416 -17.329 -4.817 1.00 75.00 99 LYS A C 1
ATOM 812 O O . LYS A 1 99 ? 7.820 -16.316 -5.188 1.00 75.00 99 LYS A O 1
ATOM 817 N N . PRO A 1 100 ? 9.184 -17.319 -3.710 1.00 74.56 100 PRO A N 1
ATOM 818 C CA . PRO A 1 100 ? 9.348 -16.115 -2.915 1.00 74.56 100 PRO A CA 1
ATOM 819 C C . PRO A 1 100 ? 10.034 -14.967 -3.679 1.00 74.56 100 PRO A C 1
ATOM 821 O O . PRO A 1 100 ? 10.983 -15.189 -4.448 1.00 74.56 100 PRO A O 1
ATOM 824 N N . PRO A 1 101 ? 9.658 -13.710 -3.387 1.00 73.25 101 PRO A N 1
ATOM 825 C CA . PRO A 1 101 ? 8.676 -13.318 -2.374 1.00 73.25 101 PRO A CA 1
ATOM 826 C C . PRO A 1 101 ? 7.213 -13.307 -2.852 1.00 73.25 101 PRO A C 1
ATOM 828 O O . PRO A 1 101 ? 6.351 -13.110 -2.010 1.00 73.25 101 PRO A O 1
ATOM 831 N N . ILE A 1 102 ? 6.902 -13.532 -4.140 1.00 75.69 102 ILE A N 1
ATOM 832 C CA . ILE A 1 102 ? 5.508 -13.484 -4.633 1.00 75.69 102 ILE A CA 1
ATOM 833 C C . ILE A 1 102 ? 4.620 -14.501 -3.913 1.00 75.69 102 ILE A C 1
ATOM 835 O O . ILE A 1 102 ? 3.536 -14.154 -3.455 1.00 75.69 102 ILE A O 1
ATOM 839 N N . SER A 1 103 ? 5.099 -15.734 -3.760 1.00 80.06 103 SER A N 1
ATOM 840 C CA . SER A 1 103 ? 4.337 -16.802 -3.103 1.00 80.06 103 SER A CA 1
ATOM 841 C C . SER A 1 103 ? 4.030 -16.544 -1.620 1.00 80.06 103 SER A C 1
ATOM 843 O O . SER A 1 103 ? 3.274 -17.298 -1.019 1.00 80.06 103 SER A O 1
ATOM 845 N N . GLU A 1 104 ? 4.668 -15.544 -1.004 1.00 83.56 104 GLU A N 1
ATOM 846 C CA . GLU A 1 104 ? 4.502 -15.181 0.412 1.00 83.56 104 GLU A CA 1
ATOM 847 C C . GLU A 1 104 ? 3.577 -13.969 0.602 1.00 83.56 104 GLU A C 1
ATOM 849 O O . GLU A 1 104 ? 3.362 -13.523 1.732 1.00 83.56 104 GLU A O 1
ATOM 854 N N . LEU A 1 105 ? 3.056 -13.406 -0.490 1.00 82.38 105 LEU A N 1
ATOM 855 C CA . LEU A 1 105 ? 2.188 -12.240 -0.447 1.00 82.38 105 LEU A CA 1
ATOM 856 C C . LEU A 1 105 ? 0.781 -12.621 0.008 1.00 82.38 105 LEU A C 1
ATOM 858 O O . LEU A 1 105 ? 0.242 -13.669 -0.343 1.00 82.38 105 LEU A O 1
ATOM 862 N N . GLY A 1 106 ? 0.191 -11.723 0.789 1.00 85.50 106 GLY A N 1
ATOM 863 C CA . GLY A 1 106 ? -1.223 -11.758 1.114 1.00 85.50 106 GLY A CA 1
ATOM 864 C C . GLY A 1 106 ? -2.083 -11.283 -0.061 1.00 85.50 106 GLY A C 1
ATOM 865 O O . GLY A 1 106 ? -1.545 -10.840 -1.085 1.00 85.50 106 GLY A O 1
ATOM 866 N N . PRO A 1 107 ? -3.417 -11.313 0.111 1.00 87.19 107 PRO A N 1
ATOM 867 C CA . PRO A 1 107 ? -4.361 -10.851 -0.899 1.00 87.19 107 PRO A CA 1
ATOM 868 C C . PRO A 1 107 ? -4.012 -9.450 -1.403 1.00 87.19 107 PRO A C 1
ATOM 870 O O . PRO A 1 107 ? -3.616 -8.565 -0.635 1.00 87.19 107 PRO A O 1
ATOM 873 N N . ASP A 1 108 ? -4.154 -9.271 -2.708 1.00 86.69 108 ASP A N 1
ATOM 874 C CA . ASP A 1 108 ? -3.940 -8.006 -3.394 1.00 86.69 108 ASP A CA 1
ATOM 875 C C . ASP A 1 108 ? -5.001 -6.963 -3.008 1.00 86.69 108 ASP A C 1
ATOM 877 O O . ASP A 1 108 ? -6.200 -7.208 -3.135 1.00 86.69 108 ASP A O 1
ATOM 881 N N . ALA A 1 109 ? -4.578 -5.778 -2.560 1.00 83.31 109 ALA A N 1
ATOM 882 C CA . ALA A 1 109 ? -5.500 -4.748 -2.075 1.00 83.31 109 ALA A CA 1
ATOM 883 C C . ALA A 1 109 ? -6.434 -4.157 -3.152 1.00 83.31 109 ALA A C 1
ATOM 885 O O . ALA A 1 109 ? -7.428 -3.522 -2.796 1.00 83.31 109 ALA A O 1
ATOM 886 N N . LEU A 1 110 ? -6.125 -4.337 -4.441 1.00 83.38 110 LEU A N 1
ATOM 887 C CA . LEU A 1 110 ? -6.955 -3.891 -5.561 1.00 83.38 110 LEU A CA 1
ATOM 888 C C . LEU A 1 110 ? -7.779 -5.047 -6.140 1.00 83.38 110 LEU A C 1
ATOM 890 O O . LEU A 1 110 ? -8.976 -4.895 -6.379 1.00 83.38 110 LEU A O 1
ATOM 894 N N . LEU A 1 111 ? -7.133 -6.183 -6.403 1.00 80.69 111 LEU A N 1
ATOM 895 C CA . LEU A 1 111 ? -7.720 -7.289 -7.165 1.00 80.69 111 LEU A CA 1
ATOM 896 C C . LEU A 1 111 ? -8.416 -8.332 -6.287 1.00 80.69 111 LEU A C 1
ATOM 898 O O . LEU A 1 111 ? -9.354 -8.984 -6.742 1.00 80.69 111 LEU A O 1
ATOM 902 N N . GLU A 1 112 ? -7.963 -8.495 -5.048 1.00 89.56 112 GLU A N 1
ATOM 903 C CA . GLU A 1 112 ? -8.358 -9.588 -4.153 1.00 89.56 112 GLU A CA 1
ATOM 904 C C . GLU A 1 112 ? -8.694 -9.059 -2.754 1.00 89.56 112 GLU A C 1
ATOM 906 O O . GLU A 1 112 ? -8.467 -9.726 -1.743 1.00 89.56 112 GLU A O 1
ATOM 911 N N . LEU A 1 113 ? -9.222 -7.833 -2.680 1.00 89.50 113 LEU A N 1
ATOM 912 C CA . LEU A 1 113 ? -9.529 -7.196 -1.407 1.00 89.50 113 LEU A CA 1
ATOM 913 C C . LEU A 1 113 ? -10.515 -8.060 -0.605 1.00 89.50 113 LEU A C 1
ATOM 915 O O . LEU A 1 113 ? -11.628 -8.334 -1.056 1.00 89.50 113 LEU A O 1
ATOM 919 N N . MET A 1 114 ? -10.092 -8.459 0.598 1.00 95.06 114 MET A N 1
ATOM 920 C CA . MET A 1 114 ? -10.908 -9.223 1.545 1.00 95.06 114 MET A CA 1
ATOM 921 C C . MET A 1 114 ? -12.250 -8.538 1.797 1.00 95.06 114 MET A C 1
ATOM 923 O O . MET A 1 114 ? -12.304 -7.318 1.945 1.00 95.06 114 MET A O 1
ATOM 927 N N . THR A 1 115 ? -13.313 -9.322 1.965 1.00 97.81 115 THR A N 1
ATOM 928 C CA . THR A 1 115 ? -14.602 -8.798 2.433 1.00 97.81 115 THR A CA 1
ATOM 929 C C . THR A 1 115 ? -14.474 -8.177 3.828 1.00 97.81 115 THR A C 1
ATOM 931 O O . THR A 1 115 ? -13.545 -8.462 4.587 1.00 97.81 115 THR A O 1
ATOM 934 N N . VAL A 1 116 ? -15.446 -7.346 4.216 1.00 97.88 116 VAL A N 1
ATOM 935 C CA . VAL A 1 116 ? -15.468 -6.718 5.550 1.00 97.88 116 VAL A CA 1
ATOM 936 C C . VAL A 1 116 ? -15.389 -7.757 6.675 1.00 97.88 116 VAL A C 1
ATOM 938 O O . VAL A 1 116 ? -14.673 -7.541 7.654 1.00 97.88 116 VAL A O 1
ATOM 941 N N . ASP A 1 117 ? -16.089 -8.885 6.538 1.00 97.94 117 ASP A N 1
ATOM 942 C CA . ASP A 1 117 ? -16.112 -9.936 7.559 1.00 97.94 117 ASP A CA 1
ATOM 943 C C . ASP A 1 117 ? -14.793 -10.717 7.622 1.00 97.94 117 ASP A C 1
ATOM 945 O O . ASP A 1 117 ? -14.290 -10.981 8.717 1.00 97.94 117 ASP A O 1
ATOM 949 N N . GLU A 1 118 ? -14.176 -11.015 6.476 1.00 98.00 118 GLU A N 1
ATOM 950 C CA . GLU A 1 118 ? -12.845 -11.635 6.414 1.00 98.00 118 GLU A CA 1
ATOM 951 C C . GLU A 1 118 ? -11.766 -10.717 6.991 1.00 98.00 118 GLU A C 1
ATOM 953 O O . GLU A 1 118 ? -10.927 -11.163 7.784 1.00 98.00 118 GLU A O 1
ATOM 958 N N . LEU A 1 119 ? -11.814 -9.424 6.651 1.00 97.88 119 LEU A N 1
ATOM 959 C CA . LEU A 1 119 ? -10.902 -8.424 7.190 1.00 97.88 119 LEU A CA 1
ATOM 960 C C . LEU A 1 119 ? -11.071 -8.326 8.708 1.00 97.88 119 LEU A C 1
ATOM 962 O O . LEU A 1 119 ? -10.085 -8.422 9.436 1.00 97.88 119 LEU A O 1
ATOM 966 N N . HIS A 1 120 ? -12.303 -8.208 9.208 1.00 98.31 120 HIS A N 1
ATOM 967 C CA . HIS A 1 120 ? -12.567 -8.119 10.645 1.00 98.31 120 HIS A CA 1
ATOM 968 C C . HIS A 1 120 ? -12.110 -9.377 11.392 1.00 98.31 120 HIS A C 1
ATOM 970 O O . HIS A 1 120 ? -11.390 -9.289 12.394 1.00 98.31 120 HIS A O 1
ATOM 976 N N . GLY A 1 121 ? -12.442 -10.557 10.863 1.00 98.12 121 GLY A N 1
ATOM 977 C CA . GLY A 1 121 ? -11.997 -11.838 11.406 1.00 98.12 121 GLY A CA 1
ATOM 978 C C . GLY A 1 121 ? -10.472 -11.959 11.447 1.00 98.12 121 GLY A C 1
ATOM 979 O O . GLY A 1 121 ? -9.919 -12.473 12.422 1.00 98.12 121 GLY A O 1
ATOM 980 N N . SER A 1 122 ? -9.774 -11.433 10.441 1.00 97.44 122 SER A N 1
ATOM 981 C CA . SER A 1 122 ? -8.310 -11.451 10.372 1.00 97.44 122 SER A CA 1
ATOM 982 C C . SER A 1 122 ? -7.662 -10.432 11.316 1.00 97.44 122 SER A C 1
ATOM 984 O O . SER A 1 122 ? -6.705 -10.775 12.015 1.00 97.44 122 SER A O 1
ATOM 986 N N . LEU A 1 123 ? -8.207 -9.213 11.411 1.00 97.69 123 LEU A N 1
ATOM 987 C CA . LEU A 1 123 ? -7.741 -8.160 12.324 1.00 97.69 123 LEU A CA 1
ATOM 988 C C . LEU A 1 123 ? -7.896 -8.567 13.795 1.00 97.69 123 LEU A C 1
ATOM 990 O O . LEU A 1 123 ? -6.973 -8.356 14.585 1.00 97.69 123 LEU A O 1
ATOM 994 N N . SER A 1 124 ? -9.004 -9.229 14.152 1.00 96.75 124 SER A N 1
ATOM 995 C CA . SER A 1 124 ? -9.301 -9.669 15.529 1.00 96.75 124 SER A CA 1
ATOM 996 C C . SER A 1 124 ? -8.224 -10.584 16.140 1.00 96.75 124 SER A C 1
ATOM 998 O O . SER A 1 124 ? -8.064 -10.646 17.358 1.00 96.75 124 SER A O 1
ATOM 1000 N N . LYS A 1 125 ? -7.421 -11.251 15.301 1.00 97.06 125 LYS A N 1
ATOM 1001 C CA . LYS A 1 125 ? -6.350 -12.175 15.713 1.00 97.06 125 LYS A CA 1
ATOM 1002 C C . LYS A 1 125 ? -4.986 -11.495 15.874 1.00 97.06 125 LYS A C 1
ATOM 1004 O O . LYS A 1 125 ? -4.031 -12.133 16.318 1.00 97.06 125 LYS A O 1
ATOM 1009 N N . LYS A 1 126 ? -4.850 -10.220 15.496 1.00 97.19 126 LYS A N 1
ATOM 1010 C CA . LYS A 1 126 ? -3.558 -9.523 15.406 1.00 97.19 126 LYS A CA 1
ATOM 1011 C C . LYS A 1 126 ? -3.391 -8.529 16.560 1.00 97.19 126 LYS A C 1
ATOM 1013 O O . LYS A 1 126 ? -4.127 -7.553 16.693 1.00 97.19 126 LYS A O 1
ATOM 1018 N N . LYS A 1 127 ? -2.378 -8.751 17.402 1.00 97.00 127 LYS A N 1
ATOM 1019 C CA . LYS A 1 127 ? -2.040 -7.901 18.566 1.00 97.00 127 LYS A CA 1
ATOM 1020 C C . LYS A 1 127 ? -0.931 -6.888 18.260 1.00 97.00 127 LYS A C 1
ATOM 1022 O O . LYS A 1 127 ? -0.074 -6.624 19.095 1.00 97.00 127 LYS A O 1
ATOM 1027 N N . ILE A 1 128 ? -0.925 -6.355 17.043 1.00 96.25 128 ILE A N 1
ATOM 1028 C CA . ILE A 1 128 ? 0.040 -5.347 16.592 1.00 96.25 128 ILE A CA 1
ATOM 1029 C C . ILE A 1 128 ? -0.690 -4.079 16.150 1.00 96.25 128 ILE A C 1
ATOM 1031 O O . ILE A 1 128 ? -1.900 -4.103 15.924 1.00 96.25 128 ILE A O 1
ATOM 1035 N N . ALA A 1 129 ? 0.045 -2.973 16.040 1.00 96.25 129 ALA A N 1
ATOM 1036 C CA . ALA A 1 129 ? -0.486 -1.707 15.547 1.00 96.25 129 ALA A CA 1
ATOM 1037 C C . ALA A 1 129 ? -1.041 -1.852 14.119 1.00 96.25 129 ALA A C 1
ATOM 1039 O O . ALA A 1 129 ? -0.386 -2.440 13.254 1.00 96.25 129 ALA A O 1
ATOM 1040 N N . ILE A 1 130 ? -2.215 -1.276 13.857 1.00 96.81 130 ILE A N 1
ATOM 1041 C CA . ILE A 1 130 ? -2.916 -1.403 12.575 1.00 96.81 130 ILE A CA 1
ATOM 1042 C C . ILE A 1 130 ? -2.074 -0.906 11.399 1.00 96.81 130 ILE A C 1
ATOM 1044 O O . ILE A 1 130 ? -2.010 -1.580 10.375 1.00 96.81 130 ILE A O 1
ATOM 1048 N N . LYS A 1 131 ? -1.338 0.205 11.549 1.00 93.62 131 LYS A N 1
ATOM 1049 C CA . LYS A 1 131 ? -0.459 0.688 10.473 1.00 93.62 131 LYS A CA 1
ATOM 1050 C C . LYS A 1 131 ? 0.671 -0.293 10.171 1.00 93.62 131 LYS A C 1
ATOM 1052 O O . LYS A 1 131 ? 1.035 -0.457 9.014 1.00 93.62 131 LYS A O 1
ATOM 1057 N N . ALA A 1 132 ? 1.241 -0.931 11.192 1.00 93.06 132 ALA A N 1
ATOM 1058 C CA . ALA A 1 132 ? 2.294 -1.920 10.982 1.00 93.06 132 ALA A CA 1
ATOM 1059 C C . ALA A 1 132 ? 1.755 -3.141 10.226 1.00 93.06 132 ALA A C 1
ATOM 1061 O O . ALA A 1 132 ? 2.416 -3.617 9.310 1.00 93.06 132 ALA A O 1
ATOM 1062 N N . LEU A 1 133 ? 0.540 -3.584 10.564 1.00 96.06 133 LEU A N 1
ATOM 1063 C CA . LEU A 1 133 ? -0.131 -4.693 9.892 1.00 96.06 133 LEU A CA 1
ATOM 1064 C C . LEU A 1 133 ? -0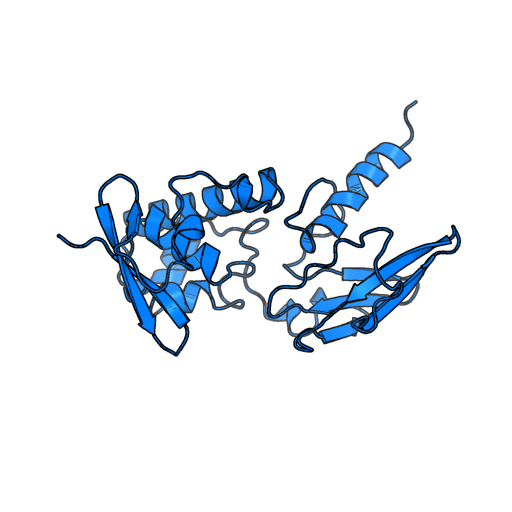.490 -4.372 8.433 1.00 96.06 133 LEU A C 1
ATOM 1066 O O . LEU A 1 133 ? -0.273 -5.203 7.566 1.00 96.06 133 LEU A O 1
ATOM 1070 N N . LEU A 1 134 ? -0.981 -3.164 8.142 1.00 92.88 134 LEU A N 1
ATOM 1071 C CA . LEU A 1 134 ? -1.284 -2.742 6.766 1.00 92.88 134 LEU A CA 1
ATOM 1072 C C . LEU A 1 134 ? -0.036 -2.639 5.873 1.00 92.88 134 LEU A C 1
ATOM 1074 O O . LEU A 1 134 ? -0.158 -2.674 4.657 1.00 92.88 134 LEU A O 1
ATOM 1078 N N . LEU A 1 135 ? 1.157 -2.491 6.454 1.00 85.94 135 LEU A N 1
ATOM 1079 C CA . LEU A 1 135 ? 2.422 -2.466 5.708 1.00 85.94 135 LEU A CA 1
ATOM 1080 C C . LEU A 1 135 ? 3.034 -3.859 5.515 1.00 85.94 135 LEU A C 1
ATOM 1082 O O . LEU A 1 135 ? 4.019 -3.992 4.781 1.00 85.94 135 LEU A O 1
ATOM 1086 N N . ASP A 1 136 ? 2.486 -4.874 6.180 1.00 89.06 136 ASP A N 1
ATOM 1087 C CA . ASP A 1 136 ? 2.909 -6.261 6.053 1.00 89.06 136 ASP A CA 1
ATOM 1088 C C . ASP A 1 136 ? 2.348 -6.855 4.756 1.00 89.06 136 ASP A C 1
ATOM 1090 O O . ASP A 1 136 ? 1.159 -7.153 4.649 1.00 89.06 136 ASP A O 1
ATOM 1094 N N . GLN A 1 137 ? 3.232 -7.052 3.776 1.00 84.69 137 GLN A N 1
ATOM 1095 C CA . GLN A 1 137 ? 2.855 -7.554 2.454 1.00 84.69 137 GLN A CA 1
ATOM 1096 C C . GLN A 1 137 ? 2.326 -8.996 2.484 1.00 84.69 137 GLN A C 1
ATOM 1098 O O . GLN A 1 137 ? 1.667 -9.402 1.532 1.00 84.69 137 GLN A O 1
ATOM 1103 N N . SER A 1 138 ? 2.578 -9.757 3.558 1.00 88.88 138 SER A N 1
ATOM 1104 C CA . SER A 1 138 ? 1.994 -11.093 3.757 1.00 88.88 138 SER A CA 1
ATOM 1105 C C . SER A 1 138 ? 0.556 -11.044 4.287 1.00 88.88 138 SER A C 1
ATOM 1107 O O . SER A 1 138 ? -0.186 -12.016 4.171 1.00 88.88 138 SER A O 1
ATOM 1109 N N . PHE A 1 139 ? 0.142 -9.915 4.875 1.00 93.88 139 PHE A N 1
ATOM 1110 C CA . PHE A 1 139 ? -1.226 -9.702 5.344 1.00 93.88 139 PHE A CA 1
ATOM 1111 C C . PHE A 1 139 ? -2.113 -9.123 4.244 1.00 93.88 139 PHE A C 1
ATOM 1113 O O . PHE A 1 139 ? -3.207 -9.624 4.000 1.00 93.88 139 PHE A O 1
ATOM 1120 N N . VAL A 1 140 ? -1.637 -8.065 3.592 1.00 86.56 140 VAL A N 1
ATOM 1121 C CA . VAL A 1 140 ? -2.280 -7.441 2.436 1.00 86.56 140 VAL A CA 1
ATOM 1122 C C . VAL A 1 140 ? -1.190 -6.825 1.573 1.00 86.56 140 VAL A C 1
ATOM 1124 O O . VAL A 1 140 ? -0.345 -6.069 2.061 1.00 86.56 140 VAL A O 1
ATOM 1127 N N . SER A 1 141 ? -1.172 -7.171 0.294 1.00 85.56 141 SER A N 1
ATOM 1128 C CA . SER A 1 141 ? -0.132 -6.708 -0.617 1.00 85.56 141 SER A CA 1
ATOM 1129 C C . SER A 1 141 ? -0.580 -5.444 -1.361 1.00 85.56 141 SER A C 1
ATOM 1131 O O . SER A 1 141 ? -1.765 -5.223 -1.607 1.00 85.56 141 SER A O 1
ATOM 1133 N N . GLY A 1 142 ? 0.371 -4.552 -1.656 1.00 78.75 142 GLY A N 1
ATOM 1134 C CA . GLY A 1 142 ? 0.120 -3.319 -2.418 1.00 78.75 142 GLY A CA 1
ATOM 1135 C C . GLY A 1 142 ? -0.130 -2.067 -1.569 1.00 78.75 142 GLY A C 1
ATOM 1136 O O . GLY A 1 142 ? -0.043 -0.951 -2.080 1.00 78.75 142 GLY A O 1
ATOM 1137 N N . ILE A 1 143 ? -0.341 -2.200 -0.255 1.00 83.50 143 ILE A N 1
ATOM 1138 C CA . ILE A 1 143 ? -0.456 -1.038 0.639 1.00 83.50 143 ILE A CA 1
ATOM 1139 C C . ILE A 1 143 ? 0.937 -0.543 1.057 1.00 83.50 143 ILE A C 1
ATOM 1141 O O . ILE A 1 143 ? 1.677 -1.190 1.802 1.00 83.50 143 ILE A O 1
ATOM 1145 N N . GLY A 1 144 ? 1.292 0.647 0.566 1.00 81.19 144 GLY A N 1
ATOM 1146 C CA . GLY A 1 144 ? 2.521 1.366 0.909 1.00 81.19 144 GLY A CA 1
ATOM 1147 C C . GLY A 1 144 ? 2.354 2.363 2.062 1.00 81.19 144 GLY A C 1
ATOM 1148 O O . GLY A 1 144 ? 1.272 2.561 2.605 1.00 8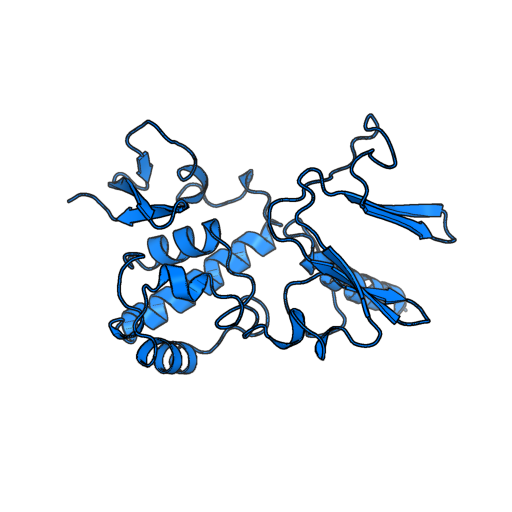1.19 144 GLY A O 1
ATOM 1149 N N . ASN A 1 145 ? 3.444 3.050 2.432 1.00 81.88 145 ASN A N 1
ATOM 1150 C CA . ASN A 1 145 ? 3.442 3.982 3.573 1.00 81.88 145 ASN A CA 1
ATOM 1151 C C . ASN A 1 145 ? 2.407 5.105 3.452 1.00 81.88 145 ASN A C 1
ATOM 1153 O O . ASN A 1 145 ? 1.765 5.421 4.449 1.00 81.88 145 ASN A O 1
ATOM 1157 N N . TRP A 1 146 ? 2.283 5.721 2.273 1.00 83.62 146 TRP A N 1
ATOM 1158 C CA . TRP A 1 146 ? 1.358 6.835 2.080 1.00 83.62 146 TRP A CA 1
ATOM 1159 C C . TRP A 1 146 ? -0.096 6.351 2.049 1.00 83.62 146 TRP A C 1
ATOM 1161 O O . TRP A 1 146 ? -0.925 6.965 2.705 1.00 83.62 146 TRP A O 1
ATOM 1171 N N . ILE A 1 147 ? -0.379 5.213 1.399 1.00 86.38 147 ILE A N 1
ATOM 1172 C CA . ILE A 1 147 ? -1.721 4.610 1.370 1.00 86.38 147 ILE A CA 1
ATOM 1173 C C . ILE A 1 147 ? -2.151 4.264 2.791 1.00 86.38 147 ILE A C 1
ATOM 1175 O O . ILE A 1 147 ? -3.237 4.643 3.203 1.00 86.38 147 ILE A O 1
ATOM 1179 N N . ALA A 1 148 ? -1.283 3.608 3.569 1.00 87.75 148 ALA A N 1
ATOM 1180 C CA . ALA A 1 148 ? -1.580 3.262 4.955 1.00 87.75 148 ALA A CA 1
ATOM 1181 C C . ALA A 1 148 ? -1.906 4.502 5.803 1.00 87.75 148 ALA A C 1
ATOM 1183 O O . ALA A 1 148 ? -2.829 4.464 6.608 1.00 87.75 148 ALA A O 1
ATOM 1184 N N . ASP A 1 149 ? -1.164 5.599 5.628 1.00 86.12 149 ASP A N 1
ATOM 1185 C CA . ASP A 1 149 ? -1.479 6.869 6.288 1.00 86.12 149 ASP A CA 1
ATOM 1186 C C . ASP A 1 149 ? -2.851 7.405 5.838 1.00 86.12 149 ASP A C 1
ATOM 1188 O O . ASP A 1 149 ? -3.685 7.733 6.685 1.00 86.12 149 ASP A O 1
ATOM 1192 N N . GLU A 1 150 ? -3.101 7.452 4.529 1.00 91.31 150 GLU A N 1
ATOM 1193 C CA . GLU A 1 150 ? -4.320 8.011 3.934 1.00 91.31 150 GLU A CA 1
ATOM 1194 C C . GLU A 1 150 ? -5.578 7.245 4.360 1.00 91.31 150 GLU A C 1
ATOM 1196 O O . GLU A 1 150 ? -6.532 7.837 4.865 1.00 91.31 150 GLU A O 1
ATOM 1201 N N . VAL A 1 151 ? -5.573 5.914 4.252 1.00 95.62 151 VAL A N 1
ATOM 1202 C CA . VAL A 1 151 ? -6.748 5.087 4.576 1.00 95.62 151 VAL A CA 1
ATOM 1203 C C . VAL A 1 151 ? -7.083 5.139 6.065 1.00 95.62 151 VAL A C 1
ATOM 1205 O O . VAL A 1 151 ? -8.257 5.168 6.430 1.00 95.62 151 VAL A O 1
ATOM 1208 N N . LEU A 1 152 ? -6.068 5.206 6.934 1.00 95.44 152 LEU A N 1
ATOM 1209 C CA . LEU A 1 152 ? -6.259 5.336 8.379 1.00 95.44 152 LEU A CA 1
ATOM 1210 C C . LEU A 1 152 ? -6.792 6.720 8.751 1.00 95.44 152 LEU A C 1
ATOM 1212 O O . LEU A 1 152 ? -7.671 6.825 9.609 1.00 95.44 152 LEU A O 1
ATOM 1216 N N . TYR A 1 153 ? -6.321 7.771 8.079 1.00 93.31 153 TYR A N 1
ATOM 1217 C CA . TYR A 1 153 ? -6.849 9.119 8.255 1.00 93.31 153 TYR A CA 1
ATOM 1218 C C . TYR A 1 153 ? -8.323 9.222 7.856 1.00 93.31 153 TYR A C 1
ATOM 1220 O O . TYR A 1 153 ? -9.138 9.726 8.641 1.00 93.31 153 TYR A O 1
ATOM 1228 N N . GLN A 1 154 ? -8.664 8.730 6.661 1.00 93.81 154 GLN A N 1
ATOM 1229 C CA . GLN A 1 154 ? -10.032 8.721 6.138 1.00 93.81 154 GLN A CA 1
ATOM 1230 C C . GLN A 1 154 ? -10.950 7.899 7.053 1.00 93.81 154 GLN A C 1
ATOM 1232 O O . GLN A 1 154 ? -12.045 8.335 7.401 1.00 93.81 154 GLN A O 1
ATOM 1237 N N . ALA A 1 155 ? -10.461 6.753 7.544 1.00 95.62 155 ALA A N 1
ATOM 1238 C CA . ALA A 1 155 ? -11.196 5.890 8.468 1.00 95.62 155 ALA A CA 1
ATOM 1239 C C . ALA A 1 155 ? -11.225 6.378 9.927 1.00 95.62 155 ALA A C 1
ATOM 1241 O O . ALA A 1 155 ? -11.877 5.748 10.758 1.00 95.62 155 ALA A O 1
ATOM 1242 N N . ARG A 1 156 ? -10.540 7.484 10.258 1.00 93.69 156 ARG A N 1
ATOM 1243 C CA . ARG A 1 156 ? -10.426 8.028 11.626 1.00 93.69 156 ARG A CA 1
ATOM 1244 C C . ARG A 1 156 ? -9.821 7.045 12.635 1.00 93.69 156 ARG A C 1
ATOM 1246 O O . ARG A 1 156 ? -10.168 7.074 13.814 1.00 93.69 156 ARG A O 1
ATOM 1253 N N . ILE A 1 157 ? -8.892 6.205 12.189 1.00 94.19 157 ILE A N 1
ATOM 1254 C CA . ILE A 1 157 ? -8.217 5.207 13.024 1.00 94.19 157 ILE A CA 1
ATOM 1255 C C . ILE A 1 157 ? -6.798 5.683 13.337 1.00 94.19 157 ILE A C 1
ATOM 1257 O O . ILE A 1 157 ? -6.019 6.019 12.446 1.00 94.19 157 ILE A O 1
ATOM 1261 N N . HIS A 1 158 ? -6.433 5.675 14.619 1.00 91.94 158 HIS A N 1
ATOM 1262 C CA . HIS A 1 158 ? -5.075 6.016 15.037 1.00 91.94 158 HIS A CA 1
ATOM 1263 C C . HIS A 1 158 ? -4.094 4.914 14.581 1.00 91.94 158 HIS A C 1
ATOM 1265 O O . HIS A 1 158 ? -4.353 3.738 14.838 1.00 91.94 158 HIS A O 1
ATOM 1271 N N . PRO A 1 159 ? -2.928 5.219 13.975 1.00 92.12 159 PRO A N 1
ATOM 1272 C CA . PRO A 1 159 ? -2.058 4.182 13.400 1.00 92.12 159 PRO A CA 1
ATOM 1273 C C . PRO A 1 159 ? -1.461 3.212 14.421 1.00 92.12 159 PRO A C 1
ATOM 1275 O O . PRO A 1 159 ? -1.125 2.083 14.065 1.00 92.12 159 PRO A O 1
ATOM 1278 N N . LEU A 1 160 ? -1.319 3.651 15.677 1.00 93.00 160 LEU A N 1
ATOM 1279 C CA . LEU A 1 160 ? -0.874 2.815 16.800 1.00 93.00 160 LEU A CA 1
ATOM 1280 C C . LEU A 1 160 ? -2.015 2.050 17.486 1.00 93.00 160 LEU A C 1
ATOM 1282 O O . LEU A 1 160 ? -1.754 1.324 18.442 1.00 93.00 160 LEU A O 1
ATOM 1286 N N . GLN A 1 161 ? -3.264 2.202 17.034 1.00 94.62 161 GLN A N 1
ATOM 1287 C CA . GLN A 1 161 ? -4.365 1.394 17.547 1.00 94.62 161 GLN A CA 1
ATOM 1288 C C . GLN A 1 161 ? -4.093 -0.079 17.244 1.00 94.62 161 GLN A C 1
ATOM 1290 O O . GLN A 1 161 ? -3.646 -0.431 16.150 1.00 94.62 161 GLN A O 1
ATOM 1295 N N . ILE A 1 162 ? -4.325 -0.942 18.229 1.00 97.62 162 ILE A N 1
ATOM 1296 C CA . ILE A 1 162 ? -4.122 -2.378 18.071 1.00 97.62 162 ILE A CA 1
ATOM 1297 C C . ILE A 1 162 ? -5.179 -2.921 17.106 1.00 97.62 162 ILE A C 1
ATOM 1299 O O . ILE A 1 162 ? -6.367 -2.679 17.290 1.00 97.62 162 ILE A O 1
ATOM 1303 N N . ALA A 1 163 ? -4.758 -3.669 16.084 1.00 97.50 163 ALA A N 1
ATOM 1304 C CA . ALA A 1 163 ? -5.651 -4.185 15.043 1.00 97.50 163 ALA A CA 1
ATOM 1305 C C . ALA A 1 163 ? -6.839 -4.977 15.620 1.00 97.50 163 ALA A C 1
ATOM 1307 O O . ALA A 1 163 ? -7.979 -4.766 15.218 1.00 97.50 163 ALA A O 1
ATOM 1308 N N . SER A 1 164 ? -6.583 -5.822 16.622 1.00 97.81 164 SER A N 1
ATOM 1309 C CA . SER A 1 164 ? -7.613 -6.618 17.302 1.00 97.81 164 SER A CA 1
ATOM 1310 C C . SER A 1 164 ? -8.586 -5.823 18.177 1.00 97.81 164 SER A C 1
ATOM 1312 O O . SER A 1 164 ? -9.596 -6.386 18.587 1.00 97.81 164 SER A O 1
ATOM 1314 N N . SER A 1 165 ? -8.330 -4.540 18.457 1.00 97.56 165 SER A N 1
ATOM 1315 C CA . SER A 1 165 ? -9.270 -3.687 19.198 1.00 97.56 165 SER A CA 1
ATOM 1316 C C . SER A 1 165 ? -10.220 -2.892 18.298 1.00 97.56 165 SER A C 1
ATOM 1318 O O . SER A 1 165 ? -11.037 -2.125 18.809 1.00 97.56 165 SER A O 1
ATOM 1320 N N . LEU A 1 166 ? -10.121 -3.031 16.971 1.00 97.56 166 LEU A N 1
ATOM 1321 C CA . LEU A 1 166 ? -11.028 -2.371 16.035 1.00 97.56 166 LEU A CA 1
ATOM 1322 C C . LEU A 1 166 ? -12.412 -3.023 16.066 1.00 97.56 166 LEU A C 1
ATOM 1324 O O . LEU A 1 166 ? -12.537 -4.240 15.934 1.00 97.56 166 LEU A O 1
ATOM 1328 N N . SER A 1 167 ? -13.458 -2.202 16.186 1.00 97.62 167 SER A N 1
ATOM 1329 C CA . SER A 1 167 ? -14.836 -2.678 16.056 1.00 97.62 167 SER A CA 1
ATOM 1330 C C . SER A 1 167 ? -15.145 -3.081 14.610 1.00 97.62 167 SER A C 1
ATOM 1332 O O . SER A 1 167 ? -14.405 -2.751 13.670 1.00 97.62 167 SER A O 1
ATOM 1334 N N . ARG A 1 168 ? -16.262 -3.784 14.405 1.00 97.50 168 ARG A N 1
ATOM 1335 C CA . ARG A 1 168 ? -16.714 -4.161 13.060 1.00 97.50 168 ARG A CA 1
ATOM 1336 C C . ARG A 1 168 ? -17.049 -2.931 12.213 1.00 97.50 168 ARG A C 1
ATOM 1338 O O . ARG A 1 168 ? -16.723 -2.901 11.032 1.00 97.50 168 ARG A O 1
ATOM 1345 N N . GLU A 1 169 ? -17.607 -1.887 12.817 1.00 97.81 169 GLU A N 1
ATOM 1346 C CA . GLU A 1 169 ? -17.945 -0.617 12.160 1.00 97.81 169 GLU A CA 1
ATOM 1347 C C . GLU A 1 169 ? -16.684 0.140 11.726 1.00 97.81 169 GLU A C 1
ATOM 1349 O O . GLU A 1 169 ? -16.587 0.607 10.587 1.00 97.81 169 GLU A O 1
ATOM 1354 N N . SER A 1 170 ? -15.677 0.214 12.604 1.00 97.50 170 SER A N 1
ATOM 1355 C CA . SER A 1 170 ? -14.370 0.781 12.256 1.00 97.50 170 SER A CA 1
ATOM 1356 C C . SER A 1 170 ? -13.682 -0.032 11.160 1.00 97.50 170 SER A C 1
ATOM 1358 O O . SER A 1 170 ? -13.086 0.546 10.255 1.00 97.50 170 SER A O 1
ATOM 1360 N N . THR A 1 171 ? -13.818 -1.361 11.185 1.00 98.19 171 THR A N 1
ATOM 1361 C CA . THR A 1 171 ? -13.289 -2.237 10.130 1.00 98.19 171 THR A CA 1
ATOM 1362 C C . THR A 1 171 ? -13.984 -1.998 8.788 1.00 98.19 171 THR A C 1
ATOM 1364 O O . THR A 1 171 ? -13.310 -1.887 7.768 1.00 98.19 171 THR A O 1
ATOM 1367 N N . ALA A 1 172 ? -15.311 -1.858 8.776 1.00 98.38 172 ALA A N 1
ATOM 1368 C CA . ALA A 1 172 ? -16.072 -1.540 7.568 1.00 98.38 172 ALA A CA 1
ATOM 1369 C C . ALA A 1 172 ? -15.672 -0.175 6.985 1.00 98.38 172 ALA A C 1
ATOM 1371 O O . ALA A 1 172 ? -15.524 -0.032 5.771 1.00 98.38 172 ALA A O 1
ATOM 1372 N N . THR A 1 173 ? -15.439 0.810 7.856 1.00 98.25 173 THR A N 1
ATOM 1373 C CA . THR A 1 173 ? -14.963 2.140 7.455 1.00 98.25 173 THR A CA 1
ATOM 1374 C C . THR A 1 173 ? -13.555 2.060 6.864 1.00 98.25 173 THR A C 1
ATOM 1376 O O . THR A 1 173 ? -13.315 2.606 5.793 1.00 98.25 173 THR A O 1
ATOM 1379 N N . LEU A 1 174 ? -12.640 1.322 7.503 1.00 98.19 174 LEU A N 1
ATOM 1380 C CA . LEU A 1 174 ? -11.290 1.089 6.986 1.00 98.19 174 LEU A CA 1
ATOM 1381 C C . LEU A 1 174 ? -11.307 0.397 5.622 1.00 98.19 174 LEU A C 1
ATOM 1383 O O . LEU A 1 174 ? -10.632 0.850 4.705 1.00 98.19 174 LEU A O 1
ATOM 1387 N N . HIS A 1 175 ? -12.095 -0.669 5.482 1.00 98.50 175 HIS A N 1
ATOM 1388 C CA . HIS A 1 175 ? -12.258 -1.394 4.224 1.00 98.50 175 HIS A CA 1
ATOM 1389 C C . HIS A 1 175 ? -12.730 -0.462 3.101 1.00 98.50 175 HIS A C 1
ATOM 1391 O O . HIS A 1 175 ? -12.160 -0.457 2.011 1.00 98.50 175 HIS A O 1
ATOM 1397 N N . LYS A 1 176 ? -13.755 0.357 3.374 1.00 98.19 176 LYS A N 1
ATOM 1398 C CA . LYS A 1 176 ? -14.255 1.352 2.421 1.00 98.19 176 LYS A CA 1
ATOM 1399 C C . LYS A 1 176 ? -13.156 2.346 2.023 1.00 98.19 176 LYS A C 1
ATOM 1401 O O . LYS A 1 176 ? -12.937 2.533 0.832 1.00 98.19 176 LYS A O 1
ATOM 1406 N N . SER A 1 177 ? -12.432 2.906 2.993 1.00 97.88 177 SER A N 1
ATOM 1407 C CA . SER A 1 177 ? -11.335 3.846 2.731 1.00 97.88 177 SER A CA 1
ATOM 1408 C C . SER A 1 177 ? -10.209 3.226 1.902 1.00 97.88 177 SER A C 1
ATOM 1410 O O . SER A 1 177 ? -9.687 3.887 1.011 1.00 97.88 177 SER A O 1
ATOM 1412 N N . ILE A 1 178 ? -9.835 1.965 2.165 1.00 95.50 178 ILE A N 1
ATOM 1413 C CA . ILE A 1 178 ? -8.833 1.236 1.366 1.00 95.50 178 ILE A CA 1
ATOM 1414 C C . ILE A 1 178 ? -9.272 1.176 -0.092 1.00 95.50 178 ILE A C 1
ATOM 1416 O O . ILE A 1 178 ? -8.510 1.570 -0.974 1.00 95.50 178 ILE A O 1
ATOM 1420 N N . LYS A 1 179 ? -10.511 0.741 -0.328 1.00 95.69 179 LYS A N 1
ATOM 1421 C CA . LYS A 1 179 ? -11.070 0.637 -1.671 1.00 95.69 179 LYS A CA 1
ATOM 1422 C C . LYS A 1 179 ? -11.075 1.991 -2.388 1.00 95.69 179 LYS A C 1
ATOM 1424 O O . LYS A 1 179 ? -10.516 2.094 -3.471 1.00 95.69 179 LYS A O 1
ATOM 1429 N N . GLU A 1 180 ? -11.634 3.028 -1.767 1.00 96.31 180 GLU A N 1
ATOM 1430 C CA . GLU A 1 180 ? -11.773 4.357 -2.384 1.00 96.31 180 GLU A CA 1
ATOM 1431 C C . GLU A 1 180 ? -10.419 5.008 -2.703 1.00 96.31 180 GLU A C 1
ATOM 1433 O O . GLU A 1 180 ? -10.240 5.564 -3.786 1.00 96.31 180 GLU A O 1
ATOM 1438 N N . VAL A 1 181 ? -9.447 4.922 -1.788 1.00 92.12 181 VAL A N 1
ATOM 1439 C CA . VAL A 1 181 ? -8.107 5.497 -1.996 1.00 92.12 181 VAL A CA 1
ATOM 1440 C C . VAL A 1 181 ? -7.371 4.773 -3.120 1.00 92.12 181 VAL A C 1
ATOM 1442 O O . VAL A 1 181 ? -6.783 5.423 -3.983 1.00 92.12 181 VAL A O 1
ATOM 1445 N N . ILE A 1 182 ? -7.408 3.439 -3.138 1.00 87.19 182 ILE A N 1
ATOM 1446 C CA . ILE A 1 182 ? -6.725 2.653 -4.170 1.00 87.19 182 ILE A CA 1
ATOM 1447 C C . ILE A 1 182 ? -7.397 2.853 -5.530 1.00 87.19 182 ILE A C 1
ATOM 1449 O O . ILE A 1 182 ? -6.703 3.127 -6.507 1.00 87.19 182 ILE A O 1
ATOM 1453 N N . GLU A 1 183 ? -8.729 2.776 -5.605 1.00 89.31 183 GLU A N 1
ATOM 1454 C CA . GLU A 1 183 ? -9.468 2.999 -6.852 1.00 89.31 183 GLU A CA 1
ATOM 1455 C C . GLU A 1 183 ? -9.195 4.393 -7.413 1.00 89.31 183 GLU A C 1
ATOM 1457 O O . GLU A 1 183 ? -8.900 4.512 -8.602 1.00 89.31 183 GLU A O 1
ATOM 1462 N N . LYS A 1 184 ? -9.199 5.434 -6.566 1.00 86.56 184 LYS A N 1
ATOM 1463 C CA . LYS A 1 184 ? -8.913 6.797 -7.024 1.00 86.56 184 LYS A CA 1
ATOM 1464 C C . LYS A 1 184 ? -7.473 6.955 -7.498 1.00 86.56 184 LYS A C 1
ATOM 1466 O O . LYS A 1 184 ? -7.240 7.586 -8.525 1.00 86.56 184 LYS A O 1
ATOM 1471 N N . ALA A 1 185 ? -6.514 6.373 -6.779 1.00 81.00 185 ALA A N 1
ATOM 1472 C CA . ALA A 1 185 ? -5.120 6.407 -7.194 1.00 81.00 185 ALA A CA 1
ATOM 1473 C C . ALA A 1 185 ? -4.933 5.720 -8.552 1.00 81.00 185 ALA A C 1
ATOM 1475 O O . ALA A 1 185 ? -4.256 6.259 -9.416 1.00 81.00 185 ALA A O 1
ATOM 1476 N N . VAL A 1 186 ? -5.584 4.580 -8.784 1.00 80.31 186 VAL A N 1
ATOM 1477 C CA . VAL A 1 186 ? -5.533 3.879 -10.076 1.00 80.31 186 VAL A CA 1
ATOM 1478 C C . VAL A 1 186 ? -6.244 4.662 -11.183 1.00 80.31 186 VAL A C 1
ATOM 1480 O O . VAL A 1 186 ? -5.736 4.722 -12.301 1.00 80.31 186 VAL A O 1
ATOM 1483 N N . GLU A 1 187 ? -7.390 5.281 -10.889 1.00 82.00 187 GLU A N 1
ATOM 1484 C CA . GLU A 1 187 ? -8.177 6.081 -11.840 1.00 82.00 187 GLU A CA 1
ATOM 1485 C C . GLU A 1 187 ? -7.353 7.212 -12.463 1.00 82.00 187 GLU A C 1
ATOM 1487 O O . GLU A 1 187 ? -7.391 7.398 -13.678 1.00 82.00 187 GLU A O 1
ATOM 1492 N N . VAL A 1 188 ? -6.578 7.930 -11.646 1.00 76.88 188 VAL A N 1
ATOM 1493 C CA . VAL A 1 188 ? -5.717 9.035 -12.104 1.00 76.88 188 VAL A CA 1
ATOM 1494 C C . VAL A 1 188 ? -4.311 8.576 -12.487 1.00 76.88 188 VAL A C 1
ATOM 1496 O O . VAL A 1 188 ? -3.448 9.393 -12.783 1.00 76.88 188 VAL A O 1
ATOM 1499 N N . GLY A 1 189 ? -4.044 7.270 -12.445 1.00 73.06 189 GLY A N 1
ATOM 1500 C CA . GLY A 1 189 ? -2.703 6.741 -12.655 1.00 73.06 189 GLY A CA 1
ATOM 1501 C C . GLY A 1 189 ? -1.685 7.191 -11.598 1.00 73.06 189 GLY A C 1
ATOM 1502 O O . GLY A 1 189 ? -0.518 7.294 -11.881 1.00 73.06 189 GLY A O 1
ATOM 1503 N N . ALA A 1 190 ? -2.052 7.495 -10.364 1.00 74.62 190 ALA A N 1
ATOM 1504 C CA . ALA A 1 190 ? -1.107 8.045 -9.380 1.00 74.62 190 ALA A CA 1
ATOM 1505 C C . ALA A 1 190 ? -0.297 9.234 -9.883 1.00 74.62 190 ALA A C 1
ATOM 1507 O O . ALA A 1 190 ? 0.756 9.535 -9.313 1.00 74.62 190 ALA A O 1
ATOM 1508 N N . ASP A 1 191 ? -0.858 9.974 -10.837 1.00 75.38 191 ASP A N 1
ATOM 1509 C CA . ASP A 1 191 ? -0.519 11.368 -10.941 1.00 75.38 191 ASP A CA 1
ATOM 1510 C C . ASP A 1 191 ? -0.954 12.006 -9.622 1.00 75.38 191 ASP A C 1
ATOM 1512 O O . ASP A 1 191 ? -2.132 12.254 -9.350 1.00 75.38 191 ASP A O 1
ATOM 1516 N N . SER A 1 192 ? 0.027 12.196 -8.748 1.00 77.00 192 SER A N 1
ATOM 1517 C CA . SER A 1 192 ? -0.219 12.700 -7.407 1.00 77.00 192 SER A CA 1
ATOM 1518 C C . SER A 1 192 ? -0.782 14.121 -7.412 1.00 77.00 192 SER A C 1
ATOM 1520 O O . SER A 1 192 ? -1.381 14.524 -6.416 1.00 77.00 192 SER A O 1
ATOM 1522 N N . SER A 1 193 ? -0.636 14.866 -8.516 1.00 79.38 193 SER A N 1
ATOM 1523 C CA . SER A 1 193 ? -1.234 16.193 -8.675 1.00 79.38 193 SER A CA 1
ATOM 1524 C C . SER A 1 193 ? -2.756 16.139 -8.855 1.00 79.38 193 SER A C 1
ATOM 1526 O O . SER A 1 193 ? -3.442 17.095 -8.498 1.00 79.38 193 SER A O 1
ATOM 1528 N N . GLU A 1 194 ? -3.285 14.995 -9.297 1.00 82.12 194 GLU A N 1
ATOM 1529 C CA . GLU A 1 194 ? -4.716 14.727 -9.498 1.00 82.12 194 GLU A CA 1
ATOM 1530 C C . GLU A 1 194 ? -5.378 14.067 -8.269 1.00 82.12 194 GLU A C 1
ATOM 1532 O O . GLU A 1 194 ? -6.576 13.754 -8.264 1.00 82.12 194 GLU A O 1
ATOM 1537 N N . PHE A 1 195 ? -4.623 13.836 -7.187 1.00 84.81 195 PHE A N 1
ATOM 1538 C CA . PHE A 1 195 ? -5.199 13.352 -5.932 1.00 84.81 195 PHE A CA 1
ATOM 1539 C C . PHE A 1 195 ? -6.093 14.415 -5.283 1.00 84.81 195 PHE A C 1
ATOM 1541 O O . PHE A 1 195 ? -5.718 15.591 -5.248 1.00 84.81 195 PHE A O 1
ATOM 1548 N N . PRO A 1 196 ? -7.241 14.029 -4.684 1.00 91.81 196 PRO A N 1
ATOM 1549 C CA . PRO A 1 196 ? -8.136 14.979 -4.031 1.00 91.81 196 PRO A CA 1
ATOM 1550 C C . PRO A 1 196 ? -7.407 15.893 -3.037 1.00 91.81 196 PRO A C 1
ATOM 1552 O O . PRO A 1 196 ? -6.631 15.441 -2.199 1.00 91.81 196 PRO A O 1
ATOM 1555 N N . ASN A 1 197 ? -7.681 17.198 -3.098 1.00 88.69 197 ASN A N 1
ATOM 1556 C CA . ASN A 1 197 ? -6.970 18.208 -2.299 1.00 88.69 197 ASN A CA 1
ATOM 1557 C C . ASN A 1 197 ? -7.104 18.019 -0.777 1.00 88.69 197 ASN A C 1
ATOM 1559 O O . ASN A 1 197 ? -6.274 18.515 -0.016 1.00 88.69 197 ASN A O 1
ATOM 1563 N N . ASN A 1 198 ? -8.146 17.318 -0.327 1.00 87.00 198 ASN A N 1
ATOM 1564 C CA . ASN A 1 198 ? -8.380 17.005 1.081 1.00 87.00 198 ASN A CA 1
ATOM 1565 C C . ASN A 1 198 ? -7.636 15.744 1.562 1.00 87.00 198 ASN A C 1
ATOM 1567 O O . ASN A 1 198 ? -7.796 15.348 2.716 1.00 87.00 198 ASN A O 1
ATOM 1571 N N . TRP A 1 199 ? -6.834 15.103 0.709 1.00 89.06 199 TRP A N 1
ATOM 1572 C CA . TRP A 1 199 ? -5.993 13.980 1.108 1.00 89.06 199 TRP A CA 1
ATOM 1573 C C . TRP A 1 199 ? -4.791 14.432 1.926 1.00 89.06 199 TRP A C 1
ATOM 1575 O O . TRP A 1 199 ? -4.186 15.486 1.691 1.00 89.06 199 TRP A O 1
ATOM 1585 N N . ILE A 1 200 ? -4.396 13.596 2.883 1.00 87.06 200 ILE A N 1
ATOM 1586 C CA . ILE A 1 200 ? -3.234 13.884 3.728 1.00 87.06 200 ILE A CA 1
ATOM 1587 C C . ILE A 1 200 ? -1.914 13.714 2.994 1.00 87.06 200 ILE A C 1
ATOM 1589 O O . ILE A 1 200 ? -0.904 14.268 3.437 1.00 87.06 200 ILE A O 1
ATOM 1593 N N . PHE A 1 201 ? -1.926 13.008 1.866 1.00 85.50 201 PHE A N 1
ATOM 1594 C CA . PHE A 1 201 ? -0.810 12.876 0.940 1.00 85.50 201 PHE A CA 1
ATOM 1595 C C . PHE A 1 201 ? -0.093 14.216 0.681 1.00 85.50 201 PHE A C 1
ATOM 1597 O O . PHE A 1 201 ? 1.102 14.334 0.959 1.00 85.50 201 PHE A O 1
ATOM 1604 N N . HIS A 1 202 ? -0.838 15.261 0.299 1.00 83.56 202 HIS A N 1
ATOM 1605 C CA . HIS A 1 202 ? -0.338 16.618 -0.027 1.00 83.56 202 HIS A CA 1
ATOM 1606 C C . HIS A 1 202 ? 0.334 17.358 1.139 1.00 83.56 202 HIS A C 1
ATOM 1608 O O . HIS A 1 202 ? 0.969 18.411 1.000 1.00 83.56 202 HIS A O 1
ATOM 1614 N N . SER A 1 203 ? 0.134 16.826 2.333 1.00 78.75 203 SER A N 1
ATOM 1615 C CA . SER A 1 203 ? 0.502 17.406 3.614 1.00 78.75 203 SER A CA 1
ATOM 1616 C C . SER A 1 203 ? 1.581 16.588 4.326 1.00 78.75 203 SER A C 1
ATOM 1618 O O . SER A 1 203 ? 2.230 17.083 5.247 1.00 78.75 203 SER A O 1
ATOM 1620 N N . ARG A 1 204 ? 1.827 15.359 3.864 1.00 69.62 204 ARG A N 1
ATOM 1621 C CA . ARG A 1 204 ? 2.690 14.360 4.500 1.00 69.62 204 ARG A CA 1
ATOM 1622 C C . ARG A 1 204 ? 4.169 14.742 4.524 1.00 69.62 204 ARG A C 1
ATOM 1624 O O . ARG A 1 204 ? 4.888 14.356 5.444 1.00 69.62 204 ARG A O 1
ATOM 1631 N N . GLU A 1 205 ? 4.635 15.493 3.530 1.00 64.62 205 GLU A N 1
ATOM 1632 C CA . GLU A 1 205 ? 6.052 15.873 3.403 1.00 64.62 205 GLU A CA 1
ATOM 1633 C C . GLU A 1 205 ? 6.392 17.233 4.028 1.00 64.62 205 GLU A C 1
ATOM 1635 O O . GLU A 1 205 ? 7.565 17.609 4.124 1.00 64.62 205 GLU A O 1
ATOM 1640 N N . LYS A 1 206 ? 5.387 17.970 4.517 1.00 64.19 206 LYS A N 1
ATOM 1641 C CA . LYS A 1 206 ? 5.570 19.296 5.119 1.00 64.19 206 LYS A CA 1
ATOM 1642 C C . LYS A 1 206 ? 6.130 19.153 6.539 1.00 64.19 206 LYS A C 1
ATOM 1644 O O . LYS A 1 206 ? 5.408 19.168 7.526 1.00 64.19 206 LYS A O 1
ATOM 1649 N N . LYS A 1 207 ? 7.456 19.024 6.648 1.00 50.03 207 LYS A N 1
ATOM 1650 C CA . LYS A 1 207 ? 8.186 18.726 7.899 1.00 50.03 207 LYS A CA 1
ATOM 1651 C C . LYS A 1 207 ? 8.183 19.822 8.984 1.00 50.03 207 LYS A C 1
ATOM 1653 O O . LYS A 1 207 ? 8.720 19.564 10.056 1.00 50.03 207 LYS A O 1
ATOM 1658 N N . SER A 1 208 ? 7.653 21.028 8.752 1.00 50.47 208 SER A N 1
ATOM 1659 C CA . SER A 1 208 ? 7.924 22.172 9.653 1.00 50.47 208 SER A CA 1
ATOM 1660 C C . SER A 1 208 ? 6.782 23.161 9.917 1.00 50.47 208 SER A C 1
ATOM 1662 O O . SER A 1 208 ? 6.979 24.098 10.688 1.00 50.47 208 SER A O 1
ATOM 1664 N N . LYS A 1 209 ? 5.586 22.985 9.342 1.00 53.94 209 LYS A N 1
ATOM 1665 C CA . LYS A 1 209 ? 4.437 23.872 9.606 1.00 53.94 209 LYS A CA 1
ATOM 1666 C C . LYS A 1 209 ? 3.248 23.083 10.136 1.00 53.94 209 LYS A C 1
ATOM 1668 O O . LYS A 1 209 ? 3.004 21.962 9.695 1.00 53.94 209 LYS A O 1
ATOM 1673 N N . LYS A 1 210 ? 2.491 23.706 11.051 1.00 62.75 210 LYS A N 1
ATOM 1674 C CA . LYS A 1 210 ? 1.149 23.248 11.431 1.00 62.75 210 LYS A CA 1
ATOM 1675 C C . LYS A 1 210 ? 0.370 22.960 10.158 1.00 62.75 210 LYS A C 1
ATOM 1677 O O . LYS A 1 210 ? 0.196 23.854 9.328 1.00 62.75 210 LYS A O 1
ATOM 1682 N N . THR A 1 211 ? -0.019 21.707 9.984 1.00 67.38 211 THR A N 1
ATOM 1683 C CA . THR A 1 211 ? -0.679 21.274 8.763 1.00 67.38 211 THR A CA 1
ATOM 1684 C C . THR A 1 211 ? -2.159 21.137 9.046 1.00 67.38 211 THR A C 1
ATOM 1686 O O . THR A 1 211 ? -2.550 20.447 9.983 1.00 67.38 211 THR A O 1
ATOM 1689 N N . PHE A 1 212 ? -2.969 21.848 8.268 1.00 70.12 212 PHE A N 1
ATOM 1690 C CA . PHE A 1 212 ? -4.415 21.857 8.408 1.00 70.12 212 PHE A CA 1
ATOM 1691 C C . PHE A 1 212 ? -5.034 21.147 7.217 1.00 70.12 212 PHE A C 1
ATOM 1693 O O . PHE A 1 212 ? -4.690 21.450 6.076 1.00 70.12 212 PHE A O 1
ATOM 1700 N N . ILE A 1 213 ? -5.950 20.225 7.491 1.00 72.56 213 ILE A N 1
ATOM 1701 C CA . ILE A 1 213 ? -6.768 19.570 6.470 1.00 72.56 213 ILE A CA 1
ATOM 1702 C C . ILE A 1 213 ? -8.213 19.690 6.917 1.00 72.56 213 ILE A C 1
ATOM 1704 O O . ILE A 1 213 ? -8.533 19.362 8.063 1.00 72.56 213 ILE A O 1
ATOM 1708 N N . ASP A 1 214 ? -9.052 20.241 6.040 1.00 71.62 214 ASP A N 1
ATOM 1709 C CA . ASP A 1 214 ? -10.448 20.587 6.325 1.00 71.62 214 ASP A CA 1
ATOM 1710 C C . ASP A 1 214 ? -10.606 21.392 7.631 1.00 71.62 214 ASP A C 1
ATOM 1712 O O . ASP A 1 214 ? -11.482 21.139 8.457 1.00 71.62 214 ASP A O 1
ATOM 1716 N N . GLY A 1 215 ? -9.692 22.343 7.857 1.00 67.50 215 GLY A N 1
ATOM 1717 C CA . GLY A 1 215 ? -9.697 23.227 9.028 1.00 67.50 215 GLY A CA 1
ATOM 1718 C C . GLY A 1 215 ? -9.195 22.601 10.335 1.00 67.50 215 GLY A C 1
ATOM 1719 O O . GLY A 1 215 ? -9.173 23.286 11.354 1.00 67.50 215 GLY A O 1
ATOM 1720 N N . LYS A 1 216 ? -8.753 21.337 10.336 1.00 71.38 216 LYS A N 1
ATOM 1721 C CA . LYS A 1 216 ? -8.261 20.648 11.540 1.00 71.38 216 LYS A CA 1
ATOM 1722 C C . LYS A 1 216 ? -6.745 20.465 11.524 1.00 71.38 216 LYS A C 1
ATOM 1724 O O . LYS A 1 216 ? -6.190 20.028 10.517 1.00 71.38 216 LYS A O 1
ATOM 1729 N N . GLU A 1 217 ? -6.094 20.764 12.650 1.00 77.06 217 GLU A N 1
ATOM 1730 C CA . GLU A 1 217 ? -4.645 20.587 12.828 1.00 77.06 217 GLU A CA 1
ATOM 1731 C C . GLU A 1 217 ? -4.290 19.093 12.890 1.00 77.06 217 GLU A C 1
ATOM 1733 O O . GLU A 1 217 ? -4.904 18.313 13.627 1.00 77.06 217 GLU A O 1
ATOM 1738 N N . ILE A 1 218 ? -3.288 18.710 12.101 1.00 74.06 218 ILE A N 1
ATOM 1739 C CA . ILE A 1 218 ? -2.753 17.358 12.006 1.00 74.06 218 ILE A CA 1
ATOM 1740 C C . ILE A 1 218 ? -1.328 17.329 12.543 1.00 74.06 218 ILE A C 1
ATOM 1742 O O . ILE A 1 218 ? -0.462 18.076 12.084 1.00 74.06 218 ILE A O 1
ATOM 1746 N N . ASP A 1 219 ? -1.085 16.392 13.456 1.00 74.19 219 ASP A N 1
ATOM 1747 C CA . ASP A 1 219 ? 0.252 16.056 13.931 1.00 74.19 219 ASP A CA 1
ATOM 1748 C C . ASP A 1 219 ? 0.797 14.837 13.176 1.00 74.19 219 ASP A C 1
ATOM 1750 O O . ASP A 1 219 ? 0.073 13.878 12.903 1.00 74.19 219 ASP A O 1
ATOM 1754 N N . PHE A 1 220 ? 2.104 14.829 12.919 1.00 72.88 220 PHE A N 1
ATOM 1755 C CA . PHE A 1 220 ? 2.833 13.649 12.456 1.00 72.88 220 PHE A CA 1
ATOM 1756 C C . PHE A 1 220 ? 3.785 13.171 13.556 1.00 72.88 220 PHE A C 1
ATOM 1758 O O . PHE A 1 220 ? 4.470 13.970 14.192 1.00 72.88 220 PHE A O 1
ATOM 1765 N N . ILE A 1 221 ? 3.843 11.860 13.781 1.00 71.62 221 ILE A N 1
ATOM 1766 C CA . ILE A 1 221 ? 4.802 11.206 14.680 1.00 71.62 221 ILE A CA 1
ATOM 1767 C C . ILE A 1 221 ? 5.765 10.338 13.881 1.00 71.62 221 ILE A C 1
ATOM 1769 O O . ILE A 1 221 ? 5.436 9.859 12.799 1.00 71.62 221 ILE A O 1
ATOM 1773 N N . VAL A 1 222 ? 6.955 10.097 14.424 1.00 67.56 222 VAL A N 1
ATOM 1774 C CA . VAL A 1 222 ? 7.900 9.127 13.865 1.00 67.56 222 VAL A CA 1
ATOM 1775 C C . VAL A 1 222 ? 7.929 7.909 14.777 1.00 67.56 222 VAL A C 1
ATOM 1777 O O . VAL A 1 222 ? 8.335 8.013 15.930 1.00 67.56 222 VAL A O 1
ATOM 1780 N N . ALA A 1 223 ? 7.523 6.751 14.260 1.00 63.94 223 ALA A N 1
ATOM 1781 C CA . ALA A 1 223 ? 7.639 5.470 14.955 1.00 63.94 223 ALA A CA 1
ATOM 1782 C C . ALA A 1 223 ? 8.462 4.507 14.092 1.00 63.94 223 ALA A C 1
ATOM 1784 O O . ALA A 1 223 ? 8.221 4.380 12.890 1.00 63.94 223 ALA A O 1
ATOM 1785 N N . GLY A 1 224 ? 9.488 3.877 14.677 1.00 59.66 224 GLY A N 1
ATOM 1786 C CA . GLY A 1 224 ? 10.394 2.983 13.941 1.00 59.66 224 GLY A CA 1
ATOM 1787 C C . GLY A 1 224 ? 11.109 3.654 12.756 1.00 59.66 224 GLY A C 1
ATOM 1788 O O . GLY A 1 224 ? 11.323 3.020 11.725 1.00 59.66 224 GLY A O 1
ATOM 1789 N N . GLY A 1 225 ? 11.408 4.956 12.858 1.00 59.91 225 GLY A N 1
ATOM 1790 C CA . GLY A 1 225 ? 12.065 5.735 11.798 1.00 59.91 225 GLY A CA 1
ATOM 1791 C C . GLY A 1 225 ? 11.169 6.115 10.610 1.00 59.91 225 GLY A C 1
ATOM 1792 O O . GLY A 1 225 ? 11.673 6.635 9.615 1.00 59.91 225 GLY A O 1
ATOM 1793 N N . ARG A 1 226 ? 9.851 5.874 10.683 1.00 60.94 226 ARG A N 1
ATOM 1794 C CA . ARG A 1 226 ? 8.893 6.213 9.618 1.00 60.94 226 ARG A CA 1
ATOM 1795 C C . ARG A 1 226 ? 7.896 7.275 10.095 1.00 60.94 226 ARG A C 1
ATOM 1797 O O . ARG A 1 226 ? 7.329 7.100 11.173 1.00 60.94 226 ARG A O 1
ATOM 1804 N N . PRO A 1 227 ? 7.649 8.342 9.313 1.00 61.50 227 PRO A N 1
ATOM 1805 C CA . PRO A 1 227 ? 6.597 9.299 9.630 1.00 61.50 227 PRO A CA 1
ATOM 1806 C C . PRO A 1 227 ? 5.217 8.635 9.514 1.00 61.50 227 PRO A C 1
ATOM 1808 O O . PRO A 1 227 ? 4.971 7.809 8.626 1.00 61.50 227 PRO A O 1
ATOM 1811 N N . MET A 1 228 ? 4.332 8.966 10.446 1.00 65.56 228 MET A N 1
ATOM 1812 C CA . MET A 1 228 ? 2.959 8.484 10.546 1.00 65.56 228 MET A CA 1
ATOM 1813 C C . MET A 1 228 ? 2.040 9.626 10.973 1.00 65.56 228 MET A C 1
ATOM 1815 O O . MET A 1 228 ? 2.443 10.475 11.767 1.00 65.56 228 MET A O 1
ATOM 1819 N N . TYR A 1 229 ? 0.803 9.630 10.488 1.00 71.38 229 TYR A N 1
ATOM 1820 C CA . TYR A 1 229 ? -0.240 10.534 10.980 1.00 71.38 229 TYR A CA 1
ATOM 1821 C C . TYR A 1 229 ? -0.577 10.239 12.452 1.00 71.38 229 TYR A C 1
ATOM 1823 O O . TYR A 1 229 ? -0.901 9.110 12.785 1.00 71.38 229 TYR A O 1
ATOM 1831 N N . ARG A 1 230 ? -0.522 11.220 13.357 1.00 63.97 230 ARG A N 1
ATOM 1832 C CA . ARG A 1 230 ? -0.828 11.025 14.787 1.00 63.97 230 ARG A CA 1
ATOM 1833 C C . ARG A 1 230 ? -2.324 11.080 15.087 1.00 63.97 230 ARG A C 1
ATOM 1835 O O . ARG A 1 230 ? -2.766 10.438 16.025 1.00 63.97 230 ARG A O 1
ATOM 1842 N N . GLY A 1 231 ? -3.100 11.875 14.360 1.00 62.44 231 GLY A N 1
ATOM 1843 C CA . GLY A 1 231 ? -4.462 12.211 14.779 1.00 62.44 231 GLY A CA 1
ATOM 1844 C C . GLY A 1 231 ? -4.779 13.693 14.620 1.00 62.44 231 GLY A C 1
ATOM 1845 O O . GLY A 1 231 ? -3.925 14.495 14.237 1.00 62.44 231 GLY A O 1
ATOM 1846 N N . TYR A 1 232 ? -6.021 14.045 14.940 1.00 56.75 232 TYR A N 1
ATOM 1847 C CA . TYR A 1 232 ? -6.434 15.428 15.146 1.00 56.75 232 TYR A CA 1
ATOM 1848 C C . TYR A 1 232 ? -6.010 15.902 16.534 1.00 56.75 232 TYR A C 1
ATOM 1850 O O . TYR A 1 232 ? -6.161 15.156 17.503 1.00 56.75 232 TYR A O 1
ATOM 1858 N N . ARG A 1 233 ? -5.529 17.145 16.648 1.00 49.72 233 ARG A N 1
ATOM 1859 C CA . ARG A 1 233 ? -5.513 17.826 17.950 1.00 49.72 233 ARG A CA 1
ATOM 1860 C C . ARG A 1 233 ? -6.920 18.315 18.279 1.00 49.72 233 ARG A C 1
ATOM 1862 O O . ARG A 1 233 ? -7.535 18.991 17.457 1.00 49.72 233 ARG A O 1
ATOM 1869 N N . SER A 1 234 ? -7.403 17.929 19.459 1.00 42.78 234 SER A N 1
ATOM 1870 C CA . SER A 1 234 ? -8.537 18.553 20.151 1.00 42.78 234 SER A CA 1
ATOM 1871 C C . SER A 1 234 ? -8.137 19.905 20.719 1.00 42.78 234 SER A C 1
ATOM 1873 O O . SER A 1 234 ? -7.035 19.941 21.318 1.00 42.78 234 SER A O 1
#

Sequence (234 aa):
MESLLLILWRHLLAKLLYLLIERERTCGSNSTPHPSLRFSSGWLVLYISRELLSAVNDSDEWPSKYSKFFVQLDDGLELSFTDKRRFAKVRLLEDPASKPPISELGPDALLELMTVDELHGSLSKKKIAIKALLLDQSFVSGIGNWIADEVLYQARIHPLQIASSLSRESTATLHKSIKEVIEKAVEVGADSSEFPNNWIFHSREKKSKKTFIDGKEIDFIVAGGRPMYRGYRS

InterPro domains:
  IPR010979 Small ribosomal subunit protein uS13-like, H2TH [SSF46946] (105-192)
  IPR015886 Formamidopyrimidine-DNA glycosylase, H2TH DNA-binding [PF06831] (105-195)
  IPR015886 Formamidopyrimidine-DNA glycosylase, H2TH DNA-binding [SM01232] (105-197)
  IPR035937 Formamidopyrimidine-DNA glycosylase, N-terminal [G3DSA:3.20.190.10] (13-104)
  IPR035937 Formamidopyrimidine-DNA glycosylase, N-terminal [SSF81624] (41-110)
  IPR049332 Formamidopyrimidine-DNA glycosylase-like, C-terminal domain [PF21218] (199-226)

pLDDT: mean 70.1, std 23.37, range [24.77, 98.5]

Organism: Salix viminalis (NCBI:txid40686)